Protein AF-A0AAD4EG73-F1 (afdb_monomer_lite)

Sequence (246 aa):
MALYWTIVNNRREALWEFTKFISKFSPACSSDLRLACMIVNDHDLFMQLKLGDNVDPEGGSLRHMLSCPRDEINVSRHGSSEVNCPSDDLQVHEGHGMGENYFFARFVFRMFQKCLRIRQKLAVEFVAQGHIWVLCFCMGSKGSWCVQYGLSEPSLPVYPNTKLAIQAHSKPPCSSCATQRPLLLDLTYLGEPMVPEGLLHHYKGIEPKKSLIAVEQQLDDWLMNDDPPYVDCDGTLIAGLTVTMK

Structure (mmCIF, N/CA/C/O backbone):
data_AF-A0AAD4EG73-F1
#
_entry.id   AF-A0AAD4EG73-F1
#
loop_
_atom_site.group_PDB
_atom_site.id
_atom_site.type_symbol
_atom_site.label_atom_id
_atom_site.label_alt_id
_atom_site.label_comp_id
_atom_site.label_asym_id
_atom_site.label_entity_id
_atom_site.label_seq_id
_atom_site.pdbx_PDB_ins_code
_atom_site.Cartn_x
_atom_site.Cartn_y
_atom_site.Cartn_z
_atom_site.occupancy
_atom_site.B_iso_or_equiv
_atom_site.auth_seq_id
_atom_site.auth_comp_id
_atom_site.auth_asym_id
_atom_site.auth_atom_id
_atom_site.pdbx_PDB_model_num
ATOM 1 N N . MET A 1 1 ? -16.931 5.934 17.289 1.00 76.94 1 MET A N 1
ATOM 2 C CA . MET A 1 1 ? -17.658 4.895 18.076 1.00 76.94 1 MET A CA 1
ATOM 3 C C . MET A 1 1 ? -18.770 4.140 17.336 1.00 76.94 1 MET A C 1
ATOM 5 O O . MET A 1 1 ? -18.595 2.943 17.162 1.00 76.94 1 MET A O 1
ATOM 9 N N . ALA A 1 2 ? -19.888 4.743 16.895 1.00 89.50 2 ALA A N 1
ATOM 10 C CA . ALA A 1 2 ? -20.980 3.967 16.264 1.00 89.50 2 ALA A CA 1
ATOM 11 C C . ALA A 1 2 ? -20.541 3.228 14.980 1.00 89.50 2 ALA A C 1
ATOM 13 O O . ALA A 1 2 ? -20.780 2.032 14.846 1.00 89.50 2 ALA A O 1
ATOM 14 N N . LEU A 1 3 ? -19.814 3.911 14.088 1.00 90.06 3 LEU A N 1
ATOM 15 C CA . LEU A 1 3 ? -19.279 3.310 12.860 1.00 90.06 3 LEU A CA 1
ATOM 16 C C . LEU A 1 3 ? -18.255 2.198 13.138 1.00 90.06 3 LEU A C 1
ATOM 18 O O . LEU A 1 3 ? -18.353 1.112 12.575 1.00 90.06 3 LEU A O 1
ATOM 22 N N . TYR A 1 4 ? -17.317 2.442 14.057 1.00 91.81 4 TYR A N 1
ATOM 23 C CA . TYR A 1 4 ? -16.365 1.427 14.521 1.00 91.81 4 TYR A CA 1
ATOM 24 C C . TYR A 1 4 ? -17.096 0.153 14.964 1.00 91.81 4 TYR A C 1
ATOM 26 O O . TYR A 1 4 ? -16.804 -0.942 14.487 1.00 91.81 4 TYR A O 1
ATOM 34 N N . TRP A 1 5 ? -18.112 0.307 15.821 1.00 94.19 5 TRP A N 1
ATOM 35 C CA . TRP A 1 5 ? -18.911 -0.813 16.304 1.00 94.19 5 TRP A CA 1
ATOM 36 C C . TRP A 1 5 ? -19.610 -1.547 15.155 1.00 94.19 5 TRP A C 1
ATOM 38 O O . TRP A 1 5 ? -19.615 -2.777 15.151 1.00 94.19 5 TRP A O 1
ATOM 48 N N . THR A 1 6 ? -20.145 -0.832 14.156 1.00 94.31 6 THR A N 1
ATOM 49 C CA . THR A 1 6 ? -20.771 -1.490 12.999 1.00 94.31 6 THR A CA 1
ATOM 50 C C . THR A 1 6 ? -19.794 -2.338 12.195 1.00 94.31 6 THR A C 1
ATOM 52 O O . THR A 1 6 ? -20.175 -3.423 11.770 1.00 94.31 6 THR A O 1
ATOM 55 N N . ILE A 1 7 ? -18.544 -1.902 12.031 1.00 92.81 7 ILE A N 1
ATOM 56 C CA . ILE A 1 7 ? -17.523 -2.671 11.307 1.00 92.81 7 ILE A CA 1
ATOM 57 C C . ILE A 1 7 ? -17.150 -3.925 12.097 1.00 92.81 7 ILE A C 1
ATOM 59 O O . ILE A 1 7 ? -17.284 -5.035 11.589 1.00 92.81 7 ILE A O 1
ATOM 63 N N . VAL A 1 8 ? -16.776 -3.762 13.369 1.00 93.62 8 VAL A N 1
ATOM 64 C CA . VAL A 1 8 ? -16.324 -4.872 14.227 1.00 93.62 8 VAL A CA 1
ATOM 65 C C . VAL A 1 8 ? -17.414 -5.929 14.443 1.00 93.62 8 VAL A C 1
ATOM 67 O O . VAL A 1 8 ? -17.112 -7.109 14.578 1.00 93.62 8 VAL A O 1
ATOM 70 N N . ASN A 1 9 ? -18.690 -5.533 14.427 1.00 94.25 9 ASN A N 1
ATOM 71 C CA . ASN A 1 9 ? -19.825 -6.454 14.560 1.00 94.25 9 ASN A CA 1
ATOM 72 C C . ASN A 1 9 ? -20.421 -6.885 13.206 1.00 94.25 9 ASN A C 1
ATOM 74 O O . ASN A 1 9 ? -21.541 -7.397 13.173 1.00 94.25 9 ASN A O 1
ATOM 78 N N . ASN A 1 10 ? -19.712 -6.645 12.096 1.00 93.44 10 ASN A N 1
ATOM 79 C CA . ASN A 1 10 ? -20.123 -6.991 10.733 1.00 93.44 10 ASN A CA 1
ATOM 80 C C . ASN A 1 10 ? -21.555 -6.528 10.368 1.00 93.44 10 ASN A C 1
ATOM 82 O O . ASN A 1 10 ? -22.329 -7.227 9.716 1.00 93.44 10 ASN A O 1
ATOM 86 N N . ARG A 1 11 ? -21.941 -5.326 10.808 1.00 95.06 11 ARG A N 1
ATOM 87 C CA . ARG A 1 11 ? -23.231 -4.680 10.517 1.00 95.06 11 ARG A CA 1
ATOM 88 C C . ARG A 1 11 ? -23.119 -3.773 9.287 1.00 95.06 11 ARG A C 1
ATOM 90 O O . ARG A 1 11 ? -23.346 -2.566 9.380 1.00 95.06 11 ARG A O 1
ATOM 97 N N . ARG A 1 12 ? -22.761 -4.351 8.132 1.00 91.06 12 ARG A N 1
ATOM 98 C CA . ARG A 1 12 ? -22.505 -3.603 6.879 1.00 91.06 12 ARG A CA 1
ATOM 99 C C . ARG A 1 12 ? -23.698 -2.758 6.413 1.00 91.06 12 ARG A C 1
ATOM 101 O O . ARG A 1 12 ? -23.504 -1.654 5.924 1.00 91.06 12 ARG A O 1
ATOM 108 N N . GLU A 1 13 ? -24.923 -3.232 6.615 1.00 91.25 13 GLU A N 1
ATOM 109 C CA . GLU A 1 13 ? -26.149 -2.495 6.264 1.00 91.25 13 GLU A CA 1
ATOM 110 C C . GLU A 1 13 ? -26.238 -1.163 7.022 1.00 91.25 13 GLU A C 1
ATOM 112 O O . GLU A 1 13 ? -26.398 -0.104 6.419 1.00 91.25 13 GLU A O 1
ATOM 117 N N . ALA A 1 14 ? -26.052 -1.206 8.345 1.00 90.19 14 ALA A N 1
ATOM 118 C CA . ALA A 1 14 ? -26.060 -0.015 9.188 1.00 90.19 14 ALA A CA 1
ATOM 119 C C . ALA A 1 14 ? -24.902 0.931 8.842 1.00 90.19 14 ALA A C 1
ATOM 121 O O . ALA A 1 14 ? -25.094 2.145 8.800 1.00 90.19 14 ALA A O 1
ATOM 122 N N . LEU A 1 15 ? -23.717 0.380 8.553 1.00 91.31 15 LEU A N 1
ATOM 123 C CA . LEU A 1 15 ? -22.569 1.161 8.098 1.00 91.31 15 LEU A CA 1
ATOM 124 C C . LEU A 1 15 ? -22.908 1.954 6.830 1.00 91.31 15 LEU A C 1
ATOM 126 O O . LEU A 1 15 ? -22.659 3.159 6.785 1.00 91.31 15 LEU A O 1
ATOM 130 N N . TRP A 1 16 ? -23.526 1.313 5.834 1.00 89.06 16 TRP A N 1
ATOM 131 C CA . TRP A 1 16 ? -23.901 1.997 4.601 1.00 89.06 16 TRP A CA 1
ATOM 132 C C . TRP A 1 16 ? -24.952 3.071 4.817 1.00 89.06 16 TRP A C 1
ATOM 134 O O . TRP A 1 16 ? -24.792 4.168 4.281 1.00 89.06 16 TRP A O 1
ATOM 144 N N . GLU A 1 17 ? -25.957 2.829 5.657 1.00 91.25 17 GLU A N 1
ATOM 145 C CA . GLU A 1 17 ? -26.899 3.887 6.022 1.00 91.25 17 GLU A CA 1
ATOM 146 C C . GLU A 1 17 ? -26.190 5.078 6.671 1.00 91.25 17 GLU A C 1
ATOM 148 O O . GLU A 1 17 ? -26.418 6.211 6.256 1.00 91.25 17 GLU A O 1
ATOM 153 N N . PHE A 1 18 ? -25.256 4.857 7.602 1.00 86.25 18 PHE A N 1
ATOM 154 C CA . PHE A 1 18 ? -24.506 5.962 8.201 1.00 86.25 18 PHE A CA 1
ATOM 155 C C . PHE A 1 18 ? -23.650 6.723 7.184 1.00 86.25 18 PHE A C 1
ATOM 157 O O . PHE A 1 18 ? -23.608 7.952 7.227 1.00 86.25 18 PHE A O 1
ATOM 164 N N . THR A 1 19 ? -22.999 6.028 6.247 1.00 86.19 19 THR A N 1
ATOM 165 C CA . THR A 1 19 ? -22.143 6.681 5.240 1.00 86.19 19 THR A CA 1
ATOM 166 C C . THR A 1 19 ? -22.923 7.600 4.302 1.00 86.19 19 THR A C 1
ATOM 168 O O . THR A 1 19 ? -22.380 8.611 3.870 1.00 86.19 19 THR A O 1
ATOM 171 N N . LYS A 1 20 ? -24.215 7.335 4.051 1.00 86.38 20 LYS A N 1
ATOM 172 C CA . LYS A 1 20 ? -25.071 8.226 3.245 1.00 86.38 20 LYS A CA 1
ATOM 173 C C . LYS A 1 20 ? -25.240 9.610 3.873 1.00 86.38 20 LYS A C 1
ATOM 175 O O . LYS A 1 20 ? -25.441 10.583 3.152 1.00 86.38 20 LYS A O 1
ATOM 180 N N . PHE A 1 21 ? -25.158 9.706 5.200 1.00 85.69 21 PHE A N 1
ATOM 181 C CA . PHE A 1 21 ? -25.300 10.967 5.933 1.00 85.69 21 PHE A CA 1
ATOM 182 C C . PHE A 1 21 ? -23.964 11.678 6.181 1.00 85.69 21 PHE A C 1
ATOM 184 O O . PHE A 1 21 ? -23.957 12.809 6.665 1.00 85.69 21 PHE A O 1
ATOM 191 N N . ILE A 1 22 ? -22.832 11.042 5.861 1.00 83.12 22 ILE A N 1
ATOM 192 C CA . ILE A 1 22 ? -21.496 11.577 6.128 1.00 83.12 22 ILE A CA 1
ATOM 193 C C . ILE A 1 22 ? -20.838 11.944 4.803 1.00 83.12 22 ILE A C 1
ATOM 195 O O . ILE A 1 22 ? -20.336 11.094 4.077 1.00 83.12 22 ILE A O 1
ATOM 199 N N . SER A 1 23 ? -20.804 13.241 4.502 1.00 77.12 23 SER A N 1
ATOM 200 C CA . SER A 1 23 ? -20.143 13.750 3.297 1.00 77.12 23 SER A CA 1
ATOM 201 C C . SER A 1 23 ? -18.614 13.682 3.381 1.00 77.12 23 SER A C 1
ATOM 203 O O . SER A 1 23 ? -17.949 13.515 2.360 1.00 77.12 23 SER A O 1
ATOM 205 N N . LYS A 1 24 ? -18.047 13.808 4.589 1.00 82.81 24 LYS A N 1
ATOM 206 C CA . LYS A 1 24 ? -16.608 13.710 4.856 1.00 82.81 24 LYS A CA 1
ATOM 207 C C . LYS A 1 24 ? -16.365 13.221 6.282 1.00 82.81 24 LYS A C 1
ATOM 209 O O . LYS A 1 24 ? -16.925 13.770 7.230 1.00 82.81 24 LYS A O 1
ATOM 214 N N . PHE A 1 25 ? -15.505 12.220 6.443 1.00 84.19 25 PHE A N 1
ATOM 215 C CA . PHE A 1 25 ? -15.056 11.793 7.765 1.00 84.19 25 PHE A CA 1
ATOM 216 C C . PHE A 1 25 ? -14.108 12.834 8.371 1.00 84.19 25 PHE A C 1
ATOM 218 O O . PHE A 1 25 ? -13.244 13.385 7.687 1.00 84.19 25 PHE A O 1
ATOM 225 N N . SER A 1 26 ? -14.262 13.110 9.667 1.00 88.50 26 SER A N 1
ATOM 226 C CA . SER A 1 26 ? -13.238 13.844 10.413 1.00 88.50 26 SER A CA 1
ATOM 227 C C . SER A 1 26 ? -11.965 12.992 10.526 1.00 88.50 26 SER A C 1
ATOM 229 O O . SER A 1 26 ? -12.070 11.766 10.492 1.00 88.50 26 SER A O 1
ATOM 231 N N . PRO A 1 27 ? -10.774 13.585 10.728 1.00 86.06 27 PRO A N 1
ATOM 232 C CA . PRO A 1 27 ? -9.535 12.816 10.880 1.00 86.06 27 PRO A CA 1
ATOM 233 C C . PRO A 1 27 ? -9.608 11.751 11.986 1.00 86.06 27 PRO A C 1
ATOM 235 O O . PRO A 1 27 ? -9.197 10.613 11.781 1.00 86.06 27 PRO A O 1
ATOM 238 N N . ALA A 1 28 ? -10.218 12.087 13.129 1.00 88.44 28 ALA A N 1
ATOM 239 C CA . ALA A 1 28 ? -10.437 11.141 14.223 1.00 88.44 28 ALA A CA 1
ATOM 240 C C . ALA A 1 28 ? -11.372 9.987 13.817 1.00 88.44 28 ALA A C 1
ATOM 242 O O . ALA A 1 28 ? -11.092 8.831 14.113 1.00 88.44 28 ALA A O 1
ATOM 243 N N . CYS A 1 29 ? -12.454 10.285 13.089 1.00 90.00 29 CYS A N 1
ATOM 244 C CA . CYS A 1 29 ? -13.363 9.260 12.578 1.00 90.00 29 CYS A CA 1
ATOM 245 C C . CYS A 1 29 ? -12.672 8.357 11.546 1.00 90.00 29 CYS A C 1
ATOM 247 O O . CYS A 1 29 ? -12.817 7.141 11.608 1.00 90.00 29 CYS A O 1
ATOM 249 N N . SER A 1 30 ? -11.876 8.928 10.636 1.00 90.19 30 SER A N 1
ATOM 250 C CA . SER A 1 30 ? -11.065 8.157 9.691 1.00 90.19 30 SER A CA 1
ATOM 251 C C . SER A 1 30 ? -10.103 7.225 10.424 1.00 90.19 30 SER A C 1
ATOM 253 O O . SER A 1 30 ? -10.023 6.057 10.068 1.00 90.19 30 SER A O 1
ATOM 255 N N . SER A 1 31 ? -9.426 7.701 11.472 1.00 89.75 31 SER A N 1
ATOM 256 C CA . SER A 1 31 ? -8.537 6.870 12.294 1.00 89.75 31 SER A CA 1
ATOM 257 C C . SER A 1 31 ? -9.283 5.708 12.971 1.00 89.75 31 SER A C 1
ATOM 259 O O . SER A 1 31 ? -8.866 4.558 12.838 1.00 89.75 31 SER A O 1
ATOM 261 N N . ASP A 1 32 ? -10.452 5.964 13.577 1.00 92.06 32 ASP A N 1
ATOM 262 C CA . ASP A 1 32 ? -11.324 4.918 14.143 1.00 92.06 32 ASP A CA 1
ATOM 263 C C . ASP A 1 32 ? -11.727 3.871 13.087 1.00 92.06 32 ASP A C 1
ATOM 265 O O . ASP A 1 32 ? -11.725 2.669 13.349 1.00 92.06 32 ASP A O 1
ATOM 269 N N . LEU A 1 33 ? -12.104 4.313 11.885 1.00 93.19 33 LEU A N 1
ATOM 270 C CA . LEU A 1 33 ? -12.518 3.427 10.795 1.00 93.19 33 LEU A CA 1
ATOM 271 C C . LEU A 1 33 ? -11.350 2.586 10.269 1.00 93.19 33 LEU A C 1
ATOM 273 O O . LEU A 1 33 ? -11.528 1.397 10.002 1.00 93.19 33 LEU A O 1
ATOM 277 N N . ARG A 1 34 ? -10.160 3.187 10.150 1.00 94.44 34 ARG A N 1
ATOM 278 C CA . ARG A 1 34 ? -8.917 2.495 9.780 1.00 94.44 34 ARG A CA 1
ATOM 279 C C . ARG A 1 34 ? -8.594 1.410 10.798 1.00 94.44 34 ARG A C 1
ATOM 281 O O . ARG A 1 34 ? -8.389 0.265 10.404 1.00 94.44 34 ARG A O 1
ATOM 288 N N . LEU A 1 35 ? -8.641 1.750 12.089 1.00 94.19 35 LEU A N 1
ATOM 289 C CA . LEU A 1 35 ? -8.468 0.799 13.187 1.00 94.19 35 LEU A CA 1
ATOM 290 C C . LEU A 1 35 ? -9.471 -0.353 13.084 1.00 94.19 35 LEU A C 1
ATOM 292 O O . LEU A 1 35 ? -9.084 -1.512 13.192 1.00 94.19 35 LEU A O 1
ATOM 296 N N . ALA A 1 36 ? -10.748 -0.048 12.845 1.00 95.12 36 ALA A N 1
ATOM 297 C CA . ALA A 1 36 ? -11.782 -1.068 12.727 1.00 95.12 36 ALA A CA 1
ATOM 298 C C . ALA A 1 36 ? -11.511 -2.027 11.559 1.00 95.12 36 ALA A C 1
ATOM 300 O O . ALA A 1 36 ? -11.528 -3.236 11.769 1.00 95.12 36 ALA A O 1
ATOM 301 N N . CYS A 1 37 ? -11.226 -1.499 10.359 1.00 95.00 37 CYS A N 1
ATOM 302 C CA . CYS A 1 37 ? -10.928 -2.305 9.166 1.00 95.00 37 CYS A CA 1
ATOM 303 C C . CYS A 1 37 ? -9.682 -3.170 9.364 1.00 95.00 37 CYS A C 1
ATOM 305 O O . CYS A 1 37 ? -9.669 -4.326 8.956 1.00 95.00 37 CYS A O 1
ATOM 307 N N . MET A 1 38 ? -8.659 -2.619 10.021 1.00 95.50 38 MET A N 1
ATOM 308 C CA . MET A 1 38 ? -7.446 -3.338 10.388 1.00 95.50 38 MET A CA 1
ATOM 309 C C . MET A 1 38 ? -7.751 -4.493 11.351 1.00 95.50 38 MET A C 1
ATOM 311 O O . MET A 1 38 ? -7.330 -5.615 11.095 1.00 95.50 38 MET A O 1
ATOM 315 N N . ILE A 1 39 ? -8.535 -4.256 12.410 1.00 95.12 39 ILE A N 1
ATOM 316 C CA . ILE A 1 39 ? -8.915 -5.286 13.394 1.00 95.12 39 ILE A CA 1
ATOM 317 C C . ILE A 1 39 ? -9.708 -6.427 12.749 1.00 95.12 39 ILE A C 1
ATOM 319 O O . ILE A 1 39 ? -9.470 -7.588 13.073 1.00 95.12 39 ILE A O 1
ATOM 323 N N . VAL A 1 40 ? -10.646 -6.117 11.847 1.00 95.94 40 VAL A N 1
ATOM 324 C CA . VAL A 1 40 ? -11.415 -7.149 11.126 1.00 95.94 40 VAL A CA 1
ATOM 325 C C . VAL A 1 40 ? -10.680 -7.709 9.904 1.00 95.94 40 VAL A C 1
ATOM 327 O O . VAL A 1 40 ? -11.200 -8.613 9.256 1.00 95.94 40 VAL A O 1
ATOM 330 N N . ASN A 1 41 ? -9.490 -7.182 9.597 1.00 94.69 41 ASN A N 1
ATOM 331 C CA . ASN A 1 41 ? -8.670 -7.534 8.443 1.00 94.69 41 ASN A CA 1
ATOM 332 C C . ASN A 1 41 ? -9.426 -7.461 7.093 1.00 94.69 41 ASN A C 1
ATOM 334 O O . ASN A 1 41 ? -9.302 -8.339 6.244 1.00 94.69 41 ASN A O 1
ATOM 338 N N . ASP A 1 42 ? -10.245 -6.420 6.902 1.00 93.94 42 ASP A N 1
ATOM 339 C CA . ASP A 1 42 ? -11.163 -6.280 5.759 1.00 93.94 42 ASP A CA 1
ATOM 340 C C . ASP A 1 42 ? -10.657 -5.222 4.765 1.00 93.94 42 ASP A C 1
ATOM 342 O O . ASP A 1 42 ? -10.957 -4.025 4.867 1.00 93.94 42 ASP A O 1
ATOM 346 N N . HIS A 1 43 ? -9.850 -5.675 3.801 1.00 93.19 43 HIS A N 1
ATOM 347 C CA . HIS A 1 43 ? -9.285 -4.821 2.756 1.00 93.19 43 HIS A CA 1
ATOM 348 C C . HIS A 1 43 ? -10.354 -4.195 1.854 1.00 93.19 43 HIS A C 1
ATOM 350 O O . HIS A 1 43 ? -10.287 -2.999 1.561 1.00 93.19 43 HIS A O 1
ATOM 356 N N . ASP A 1 44 ? -11.356 -4.971 1.441 1.00 91.25 44 ASP A N 1
ATOM 357 C CA . ASP A 1 44 ? -12.400 -4.488 0.538 1.00 91.25 44 ASP A CA 1
ATOM 358 C C . ASP A 1 44 ? -13.173 -3.339 1.177 1.00 91.25 44 ASP A C 1
ATOM 360 O O . ASP A 1 44 ? -13.433 -2.318 0.537 1.00 91.25 44 ASP A O 1
ATOM 364 N N . LEU A 1 45 ? -13.501 -3.474 2.464 1.00 91.44 45 LEU A N 1
ATOM 365 C CA . LEU A 1 45 ? -14.168 -2.419 3.206 1.00 91.44 45 LEU A CA 1
ATOM 366 C C . LEU A 1 45 ? -13.284 -1.177 3.360 1.00 91.44 45 LEU A C 1
ATOM 368 O O . LEU A 1 45 ? -13.768 -0.058 3.171 1.00 91.44 45 LEU A O 1
ATOM 372 N N . PHE A 1 46 ? -11.991 -1.362 3.644 1.00 91.94 46 PHE A N 1
ATOM 373 C CA . PHE A 1 46 ? -11.019 -0.270 3.722 1.00 91.94 46 PHE A CA 1
ATOM 374 C C . PHE A 1 46 ? -10.965 0.545 2.417 1.00 91.94 46 PHE A C 1
ATOM 376 O O . PHE A 1 46 ? -11.004 1.781 2.451 1.00 91.94 46 PHE A O 1
ATOM 383 N N . MET A 1 47 ? -10.955 -0.139 1.267 1.00 90.12 47 MET A N 1
ATOM 384 C CA . MET A 1 47 ? -10.963 0.490 -0.059 1.00 90.12 47 MET A CA 1
ATOM 385 C C . MET A 1 47 ? -12.306 1.152 -0.387 1.00 90.12 47 MET A C 1
ATOM 387 O O . MET A 1 47 ? -12.335 2.260 -0.928 1.00 90.12 47 MET A O 1
ATOM 391 N N . GLN A 1 48 ? -13.430 0.522 -0.032 1.00 88.56 48 GLN A N 1
ATOM 392 C CA . GLN A 1 48 ? -14.772 1.075 -0.260 1.00 88.56 48 GLN A CA 1
ATOM 393 C C . GLN A 1 48 ? -15.014 2.359 0.540 1.00 88.56 48 GLN A C 1
ATOM 395 O O . GLN A 1 48 ? -15.585 3.316 0.011 1.00 88.56 48 GLN A O 1
ATOM 400 N N . LEU A 1 49 ? -14.535 2.405 1.785 1.00 85.38 49 LEU A N 1
ATOM 401 C CA . LEU A 1 49 ? -14.596 3.592 2.639 1.00 85.38 49 LEU A CA 1
ATOM 402 C C . LEU A 1 49 ? -13.576 4.674 2.244 1.00 85.38 49 LEU A C 1
ATOM 404 O O . LEU A 1 49 ? -13.627 5.772 2.800 1.00 85.38 49 LEU A O 1
ATOM 408 N N . LYS A 1 50 ? -12.682 4.393 1.280 1.00 82.12 50 LYS A N 1
ATOM 409 C CA . LYS A 1 50 ? -11.622 5.299 0.798 1.00 82.12 50 LYS A CA 1
ATOM 410 C C . LYS A 1 50 ? -10.739 5.826 1.930 1.00 82.12 50 LYS A C 1
ATOM 412 O O . LYS A 1 50 ? -10.367 6.997 1.967 1.00 82.12 50 LYS A O 1
ATOM 417 N N . LEU A 1 51 ? -10.430 4.966 2.897 1.00 71.88 51 LEU A N 1
ATOM 418 C CA . LEU A 1 51 ? -9.698 5.377 4.098 1.00 71.88 51 LEU A CA 1
ATOM 419 C C . LEU A 1 51 ? -8.208 5.616 3.842 1.00 71.88 51 LEU A C 1
ATOM 421 O O . LEU A 1 51 ? -7.568 6.287 4.657 1.00 71.88 51 LEU A O 1
ATOM 425 N N . GLY A 1 52 ? -7.686 5.103 2.723 1.00 57.47 52 GLY A N 1
ATOM 426 C CA . GLY A 1 52 ? -6.320 5.336 2.254 1.00 57.47 52 GLY A CA 1
ATOM 427 C C . GLY A 1 52 ? -6.059 6.764 1.766 1.00 57.47 52 GLY A C 1
ATOM 428 O O . GLY A 1 52 ? -4.916 7.194 1.705 1.00 57.47 52 GLY A O 1
ATOM 429 N N . ASP A 1 53 ? -7.108 7.544 1.491 1.00 60.41 53 ASP A N 1
ATOM 430 C CA . ASP A 1 53 ? -7.036 8.879 0.880 1.00 60.41 53 ASP A CA 1
ATOM 431 C C . ASP A 1 53 ? -6.439 9.987 1.774 1.00 60.41 53 ASP A C 1
ATOM 433 O O . ASP A 1 53 ? -6.444 11.150 1.377 1.00 60.41 53 ASP A O 1
ATOM 437 N N . ASN A 1 54 ? -5.925 9.659 2.964 1.00 51.72 54 ASN A N 1
ATOM 438 C CA . ASN A 1 54 ? -5.426 10.629 3.949 1.00 51.72 54 ASN A CA 1
ATOM 439 C C . ASN A 1 54 ? -3.894 10.811 3.949 1.00 51.72 54 ASN A C 1
ATOM 441 O O . ASN A 1 54 ? -3.380 11.530 4.801 1.00 51.72 54 ASN A O 1
ATOM 445 N N . VAL A 1 55 ? -3.156 10.177 3.029 1.00 51.62 55 VAL A N 1
ATOM 446 C CA . VAL A 1 55 ? -1.672 10.179 3.010 1.00 51.62 55 VAL A CA 1
ATOM 447 C C . VAL A 1 55 ? -1.065 11.534 2.591 1.00 51.62 55 VAL A C 1
ATOM 449 O O . VAL A 1 55 ? 0.155 11.705 2.624 1.00 51.62 55 VAL A O 1
ATOM 452 N N . ASP A 1 56 ? -1.888 12.528 2.246 1.00 48.66 56 ASP A N 1
ATOM 453 C CA . ASP A 1 56 ? -1.424 13.887 1.968 1.00 48.66 56 ASP A CA 1
ATOM 454 C C . ASP A 1 56 ? -2.330 14.954 2.620 1.00 48.66 56 ASP A C 1
ATOM 456 O O . ASP A 1 56 ? -3.455 15.177 2.158 1.00 48.66 56 ASP A O 1
ATOM 460 N N . PRO A 1 57 ? -1.879 15.621 3.701 1.00 45.81 57 PRO A N 1
ATOM 461 C CA . PRO A 1 57 ? -2.619 16.720 4.315 1.00 45.81 57 PRO A CA 1
ATOM 462 C C . PRO A 1 57 ? -2.666 17.985 3.437 1.00 45.81 57 PRO A C 1
ATOM 464 O O . PRO A 1 57 ? -3.519 18.837 3.691 1.00 45.81 57 PRO A O 1
ATOM 467 N N . GLU A 1 58 ? -1.818 18.107 2.405 1.00 50.25 58 GLU A N 1
ATOM 468 C CA . GLU A 1 58 ? -1.758 19.283 1.522 1.00 50.25 58 GLU A CA 1
ATOM 469 C C . GLU A 1 58 ? -2.393 19.071 0.131 1.00 50.25 58 GLU A C 1
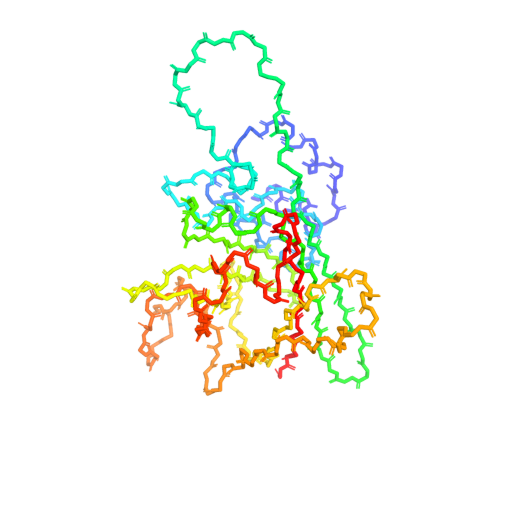ATOM 471 O O . GLU A 1 58 ? -2.620 20.053 -0.577 1.00 50.25 58 GLU A O 1
ATOM 476 N N . GLY A 1 59 ? -2.763 17.843 -0.273 1.00 41.12 59 GLY A N 1
ATOM 477 C CA . GLY A 1 59 ? -3.018 17.573 -1.698 1.00 41.12 59 GLY A CA 1
ATOM 478 C C . GLY A 1 59 ? -3.950 16.419 -2.086 1.00 41.12 59 GLY A C 1
ATOM 479 O O . GLY A 1 59 ? -3.547 15.554 -2.852 1.00 41.12 59 GLY A O 1
ATOM 480 N N . GLY A 1 60 ? -5.232 16.474 -1.702 1.00 39.25 60 GLY A N 1
ATOM 481 C CA . GLY A 1 60 ? -6.336 15.803 -2.421 1.00 39.25 60 GLY A CA 1
ATOM 482 C C . GLY A 1 60 ? -6.478 14.275 -2.257 1.00 39.25 60 GLY A C 1
ATOM 483 O O . GLY A 1 60 ? -5.514 13.528 -2.237 1.00 39.25 60 GLY A O 1
ATOM 484 N N . SER A 1 61 ? -7.733 13.811 -2.180 1.00 41.84 61 SER A N 1
ATOM 485 C CA . SER A 1 61 ? -8.143 12.395 -2.025 1.00 41.84 61 SER A CA 1
ATOM 486 C C . SER A 1 61 ? -7.462 11.455 -3.026 1.00 41.84 61 SER A C 1
ATOM 488 O O . SER A 1 61 ? -7.296 11.852 -4.165 1.00 41.84 61 SER A O 1
ATOM 490 N N . LEU A 1 62 ? -7.168 10.194 -2.685 1.00 41.66 62 LEU A N 1
ATOM 491 C CA . LEU A 1 62 ? -6.542 9.201 -3.579 1.00 41.66 62 LEU A CA 1
ATOM 492 C C . LEU A 1 62 ? -7.346 8.914 -4.863 1.00 41.66 62 LEU A C 1
ATOM 494 O O . LEU A 1 62 ? -6.758 8.673 -5.912 1.00 41.66 62 LEU A O 1
ATOM 498 N N . ARG A 1 63 ? -8.680 9.075 -4.869 1.00 40.88 63 ARG A N 1
ATOM 499 C CA . ARG A 1 63 ? -9.446 9.124 -6.139 1.00 40.88 63 ARG A CA 1
ATOM 500 C C . ARG A 1 63 ? -9.230 10.411 -6.929 1.00 40.88 63 ARG A C 1
ATOM 502 O O . ARG A 1 63 ? -9.222 10.371 -8.155 1.00 40.88 63 ARG A O 1
ATOM 509 N N . HIS A 1 64 ? -9.010 11.530 -6.251 1.00 42.09 64 HIS A N 1
ATOM 510 C CA . HIS A 1 64 ? -8.447 12.747 -6.842 1.00 42.09 64 HIS A CA 1
ATOM 511 C C . HIS A 1 64 ? -6.929 12.613 -7.116 1.00 42.09 64 HIS A C 1
ATOM 513 O O . HIS A 1 64 ? -6.367 13.463 -7.811 1.00 42.09 64 HIS A O 1
ATOM 519 N N . MET A 1 65 ? -6.268 11.558 -6.599 1.00 41.84 65 MET A N 1
ATOM 520 C CA . MET A 1 65 ? -4.862 11.237 -6.840 1.00 41.84 65 MET A CA 1
ATOM 521 C C . MET A 1 65 ? -4.636 10.319 -8.047 1.00 41.84 65 MET A C 1
ATOM 523 O O . MET A 1 65 ? -3.622 10.410 -8.727 1.00 41.84 65 MET A O 1
ATOM 527 N N . LEU A 1 66 ? -5.604 9.470 -8.361 1.00 42.59 66 LEU A N 1
ATOM 528 C CA . LEU A 1 66 ? -5.575 8.606 -9.543 1.00 42.59 66 LEU A CA 1
ATOM 529 C C . LEU A 1 66 ? -6.365 9.198 -10.714 1.00 42.59 66 LEU A C 1
ATOM 531 O O . LEU A 1 66 ? -6.121 8.868 -11.870 1.00 42.59 66 LEU A O 1
ATOM 535 N N . SER A 1 67 ? -7.247 10.162 -10.439 1.00 38.12 67 SER A N 1
ATOM 536 C CA . SER A 1 67 ? -7.658 11.134 -11.450 1.00 38.12 67 SER A CA 1
ATOM 537 C C . SER A 1 67 ? -6.464 12.051 -11.705 1.00 38.12 67 SER A C 1
ATOM 539 O O . SER A 1 67 ? -5.955 12.679 -10.774 1.00 38.12 67 SER A O 1
ATOM 541 N N . CYS A 1 68 ? -5.962 12.116 -12.939 1.00 37.66 68 CYS A N 1
ATOM 542 C CA . CYS A 1 68 ? -4.996 13.151 -13.315 1.00 37.66 68 CYS A CA 1
ATOM 543 C C . CYS A 1 68 ? -5.520 14.514 -12.825 1.00 37.66 68 CYS A C 1
ATOM 545 O O . CYS A 1 68 ? -6.724 14.760 -12.965 1.00 37.66 68 CYS A O 1
ATOM 547 N N . PRO A 1 69 ? -4.677 15.398 -12.255 1.00 40.34 69 PRO A N 1
ATOM 548 C CA . PRO A 1 69 ? -5.109 16.765 -12.041 1.00 40.34 69 PRO A CA 1
ATOM 549 C C . PRO A 1 69 ? -5.615 17.288 -13.378 1.00 40.34 69 PRO A C 1
ATOM 551 O O . PRO A 1 69 ? -5.016 17.056 -14.431 1.00 40.34 69 PRO A O 1
ATOM 554 N N . ARG A 1 70 ? -6.792 17.906 -13.321 1.00 40.88 70 ARG A N 1
ATOM 555 C CA . ARG A 1 70 ? -7.357 18.648 -14.431 1.00 40.88 70 ARG A CA 1
ATOM 556 C C . ARG A 1 70 ? -6.262 19.620 -14.851 1.00 40.88 70 ARG A C 1
ATOM 558 O O . ARG A 1 70 ? -5.897 20.485 -14.059 1.00 40.88 70 ARG A O 1
ATOM 565 N N . ASP A 1 71 ? -5.714 19.451 -16.048 1.00 38.06 71 ASP A N 1
ATOM 566 C CA . ASP A 1 71 ? -4.989 20.535 -16.686 1.00 38.06 71 ASP A CA 1
ATOM 567 C C . ASP A 1 71 ? -6.021 21.657 -16.839 1.00 38.06 71 ASP A C 1
ATOM 569 O O . ASP A 1 71 ? -6.759 21.718 -17.821 1.00 38.06 71 ASP A O 1
ATOM 573 N N . GLU A 1 72 ? -6.129 22.541 -15.846 1.00 39.59 72 GLU A N 1
ATOM 574 C CA . GLU A 1 72 ? -6.738 23.858 -16.003 1.00 39.59 72 GLU A CA 1
ATOM 575 C C . GLU A 1 72 ? -5.793 24.722 -16.847 1.00 39.59 72 GLU A C 1
ATOM 577 O O . GLU A 1 72 ? -5.423 25.841 -16.505 1.00 39.59 72 GLU A O 1
ATOM 582 N N . ILE A 1 73 ? -5.408 24.210 -18.015 1.00 39.34 73 ILE A N 1
ATOM 583 C CA . ILE A 1 73 ? -5.159 25.079 -19.143 1.00 39.34 73 ILE A CA 1
ATOM 584 C C . ILE A 1 73 ? -6.555 25.575 -19.500 1.00 39.34 73 ILE A C 1
ATOM 586 O O . ILE A 1 73 ? -7.374 24.833 -20.041 1.00 39.34 73 ILE A O 1
ATOM 590 N N . ASN A 1 74 ? -6.840 26.821 -19.130 1.00 34.16 74 ASN A N 1
ATOM 591 C CA . ASN A 1 74 ? -7.998 27.584 -19.577 1.00 34.16 74 ASN A CA 1
ATOM 592 C C . ASN A 1 74 ? -7.992 27.693 -21.114 1.00 34.16 74 ASN A C 1
ATOM 594 O O . ASN A 1 74 ? -7.717 28.747 -21.677 1.00 34.16 74 ASN A O 1
ATOM 598 N N . VAL A 1 75 ? -8.292 26.602 -21.815 1.00 37.25 75 VAL A N 1
ATOM 599 C CA . VAL A 1 75 ? -8.797 26.637 -23.179 1.00 37.25 75 VAL A CA 1
ATOM 600 C C . VAL A 1 75 ? -10.285 26.393 -23.055 1.00 37.25 75 VAL A C 1
ATOM 602 O O . VAL A 1 75 ? -10.768 25.265 -22.979 1.00 37.25 75 VAL A O 1
ATOM 605 N N . SER A 1 76 ? -11.017 27.495 -23.001 1.00 38.41 76 SER A N 1
ATOM 606 C CA . SER A 1 76 ? -12.451 27.553 -23.221 1.00 38.41 76 SER A CA 1
ATOM 607 C C . SER A 1 76 ? -12.792 26.939 -24.582 1.00 38.41 76 SER A C 1
ATOM 609 O O . SER A 1 76 ? -12.897 27.622 -25.597 1.00 38.41 76 SER A O 1
ATOM 611 N N . ARG A 1 77 ? -12.997 25.623 -24.619 1.00 39.00 77 ARG A N 1
ATOM 612 C CA . ARG A 1 77 ? -13.758 24.962 -25.677 1.00 39.00 77 ARG A CA 1
ATOM 613 C C . ARG A 1 77 ? -14.709 23.956 -25.053 1.00 39.00 77 ARG A C 1
ATOM 615 O O . ARG A 1 77 ? -14.307 22.943 -24.494 1.00 39.00 77 ARG A O 1
ATOM 622 N N . HIS A 1 78 ? -15.989 24.304 -25.146 1.00 43.91 78 HIS A N 1
ATOM 623 C CA . HIS A 1 78 ? -17.124 23.442 -24.869 1.00 43.91 78 HIS A CA 1
ATOM 624 C C . HIS A 1 78 ? -16.913 22.038 -25.444 1.00 43.91 78 HIS A C 1
ATOM 626 O O . HIS A 1 78 ? -16.694 21.892 -26.645 1.00 43.91 78 HIS A O 1
ATOM 632 N N . GLY A 1 79 ? -17.043 21.027 -24.581 1.00 47.25 79 GLY A N 1
ATOM 633 C CA . GLY A 1 79 ? -17.208 19.634 -24.994 1.00 47.25 79 GLY A CA 1
ATOM 634 C C . GLY A 1 79 ? -16.088 18.666 -24.612 1.00 47.25 79 GLY A C 1
ATOM 635 O O . GLY A 1 79 ? -15.877 17.706 -25.346 1.00 47.25 79 GLY A O 1
ATOM 636 N N . SER A 1 80 ? -15.366 18.858 -23.503 1.00 38.81 80 SER A N 1
ATOM 637 C CA . SER A 1 80 ? -14.478 17.808 -22.989 1.00 38.81 80 SER A CA 1
ATOM 638 C C . SER A 1 80 ? -15.274 16.773 -22.188 1.00 38.81 80 SER A C 1
ATOM 640 O O . SER A 1 80 ? -15.654 16.985 -21.039 1.00 38.81 80 SER A O 1
ATOM 642 N N . SER A 1 81 ? -15.533 15.644 -22.850 1.00 45.94 81 SER A N 1
ATOM 643 C CA . SER A 1 81 ? -15.917 14.373 -22.234 1.00 45.94 81 SER A CA 1
ATOM 644 C C . SER A 1 81 ? -14.987 14.071 -21.058 1.00 45.94 81 SER A C 1
ATOM 646 O O . SER A 1 81 ? -13.768 14.155 -21.211 1.00 45.94 81 SER A O 1
ATOM 648 N N . GLU A 1 82 ? -15.555 13.726 -19.902 1.00 43.28 82 GLU A N 1
ATOM 649 C CA . GLU A 1 82 ? -14.826 13.270 -18.718 1.00 43.28 82 GLU A CA 1
ATOM 650 C C . GLU A 1 82 ? -13.813 12.191 -19.120 1.00 43.28 82 GLU A C 1
ATOM 652 O O . GLU A 1 82 ? -14.182 11.074 -19.485 1.00 43.28 82 GLU A O 1
ATOM 657 N N . VAL A 1 83 ? -12.520 12.518 -19.086 1.00 45.91 83 VAL A N 1
ATOM 658 C CA . VAL A 1 83 ? -11.472 11.503 -19.197 1.00 45.91 83 VAL A CA 1
ATOM 659 C C . VAL A 1 83 ? -11.398 10.831 -17.833 1.00 45.91 83 VAL A C 1
ATOM 661 O O . VAL A 1 83 ? -10.600 11.208 -16.975 1.00 45.91 83 VAL A O 1
ATOM 664 N N . ASN A 1 84 ? -12.296 9.871 -17.616 1.00 51.78 84 ASN A N 1
ATOM 665 C CA . ASN A 1 84 ? -12.243 8.958 -16.485 1.00 51.78 84 ASN A CA 1
ATOM 666 C C . ASN A 1 84 ? -10.899 8.230 -16.542 1.00 51.78 84 ASN A C 1
ATOM 668 O O . ASN A 1 84 ? -10.698 7.345 -17.374 1.00 51.78 84 ASN A O 1
ATOM 672 N N . CYS A 1 85 ? -9.959 8.635 -15.687 1.00 52.53 85 CYS A N 1
ATOM 673 C CA . CYS A 1 85 ? -8.755 7.848 -15.477 1.00 52.53 85 CYS A CA 1
ATOM 674 C C . CYS A 1 85 ? -9.212 6.501 -14.901 1.00 52.53 85 CYS A C 1
ATOM 676 O O . CYS A 1 85 ? -9.967 6.491 -13.923 1.00 52.53 85 CYS A O 1
ATOM 678 N N . PRO A 1 86 ? -8.858 5.376 -15.538 1.00 60.94 86 PRO A N 1
ATOM 679 C CA . PRO A 1 86 ? -9.298 4.075 -15.069 1.00 60.94 86 PRO A CA 1
ATOM 680 C C . PRO A 1 86 ? -8.749 3.849 -13.658 1.00 60.94 86 PRO A C 1
ATOM 682 O O . PRO A 1 86 ? -7.594 4.167 -13.389 1.00 60.94 86 PRO A O 1
ATOM 685 N N . SER A 1 87 ? -9.599 3.351 -12.756 1.00 70.38 87 SER A N 1
ATOM 686 C CA . SER A 1 87 ? -9.196 3.055 -11.379 1.00 70.38 87 SER A CA 1
ATOM 687 C C . SER A 1 87 ? -8.040 2.058 -11.390 1.00 70.38 87 SER A C 1
ATOM 689 O O . SER A 1 87 ? -8.080 1.081 -12.143 1.00 70.38 87 SER A O 1
ATOM 691 N N . ASP A 1 88 ? -7.035 2.299 -10.551 1.00 79.50 88 ASP A N 1
ATOM 692 C CA . ASP A 1 88 ? -6.033 1.283 -10.247 1.00 79.50 88 ASP A CA 1
ATOM 693 C C . ASP A 1 88 ? -6.718 0.083 -9.595 1.00 79.50 88 ASP A C 1
ATOM 695 O O . ASP A 1 88 ? -7.676 0.241 -8.827 1.00 79.50 88 ASP A O 1
ATOM 699 N N . ASP A 1 89 ? -6.216 -1.108 -9.917 1.00 85.75 89 ASP A N 1
ATOM 700 C CA . ASP A 1 89 ? -6.733 -2.362 -9.384 1.00 85.75 89 ASP A CA 1
ATOM 701 C C . ASP A 1 89 ? -5.744 -2.901 -8.346 1.00 85.75 89 ASP A C 1
ATOM 703 O O . ASP A 1 89 ? -4.588 -3.204 -8.657 1.00 85.75 89 ASP A O 1
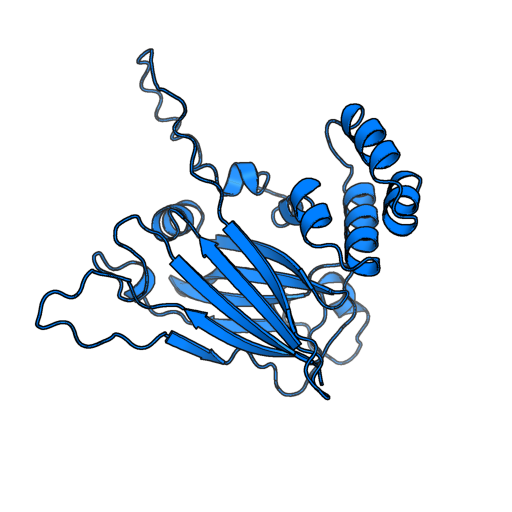ATOM 707 N N . LEU A 1 90 ? -6.211 -3.037 -7.107 1.00 88.44 90 LEU A N 1
ATOM 708 C CA . LEU A 1 90 ? -5.477 -3.664 -6.017 1.00 88.44 90 LEU A CA 1
ATOM 709 C C . LEU A 1 90 ? -6.212 -4.926 -5.578 1.00 88.44 90 LEU A C 1
ATOM 711 O O . LEU A 1 90 ? -7.404 -4.889 -5.284 1.00 88.44 90 LEU A O 1
ATOM 715 N N . GLN A 1 91 ? -5.492 -6.041 -5.544 1.00 88.75 91 GLN A N 1
ATOM 716 C CA . GLN A 1 91 ? -5.998 -7.324 -5.071 1.00 88.75 91 GLN A CA 1
ATOM 717 C C . GLN A 1 91 ? -5.064 -7.852 -3.989 1.00 88.75 91 GLN A C 1
ATOM 719 O O . GLN A 1 91 ? -3.871 -8.030 -4.229 1.00 88.75 91 GLN A O 1
ATOM 724 N N . VAL A 1 92 ? -5.600 -8.108 -2.801 1.00 89.19 92 VAL A N 1
ATOM 725 C CA . VAL A 1 92 ? -4.851 -8.688 -1.684 1.00 89.19 92 VAL A CA 1
ATOM 726 C C . VAL A 1 92 ? -5.326 -10.122 -1.483 1.00 89.19 92 VAL A C 1
ATOM 728 O O . VAL A 1 92 ? -6.515 -10.379 -1.310 1.00 89.19 92 VAL A O 1
ATOM 731 N N . HIS A 1 93 ? -4.389 -11.062 -1.530 1.00 90.19 93 HIS A N 1
ATOM 732 C CA . HIS A 1 93 ? -4.624 -12.483 -1.330 1.00 90.19 93 HIS A CA 1
ATOM 733 C C . HIS A 1 93 ? -3.829 -12.964 -0.122 1.00 90.19 93 HIS A C 1
ATOM 735 O O . HIS A 1 93 ? -2.599 -12.915 -0.108 1.00 90.19 93 HIS A O 1
ATOM 741 N N . GLU A 1 94 ? -4.526 -13.466 0.888 1.00 85.19 94 GLU A N 1
ATOM 742 C CA . GLU A 1 94 ? -3.880 -14.059 2.055 1.00 85.19 94 GLU A CA 1
ATOM 743 C C . GLU A 1 94 ? -3.643 -15.551 1.830 1.00 85.19 94 GLU A C 1
ATOM 745 O O . GLU A 1 94 ? -4.555 -16.302 1.474 1.00 85.19 94 GLU A O 1
ATOM 750 N N . GLY A 1 95 ? -2.398 -15.982 2.017 1.00 76.12 95 GLY A N 1
ATOM 751 C CA . GLY A 1 95 ? -2.018 -17.379 1.901 1.00 76.12 95 GLY A CA 1
ATOM 752 C C . GLY A 1 95 ? -2.074 -18.057 3.262 1.00 76.12 95 GLY A C 1
ATOM 753 O O . GLY A 1 95 ? -1.464 -17.590 4.214 1.00 76.12 95 GLY A O 1
ATOM 754 N N . HIS A 1 96 ? -2.774 -19.186 3.351 1.00 67.81 96 HIS A N 1
ATOM 755 C CA . HIS A 1 96 ? -2.733 -20.054 4.529 1.00 67.81 96 HIS A CA 1
ATOM 756 C C . HIS A 1 96 ? -1.911 -21.298 4.180 1.00 67.81 96 HIS A C 1
ATOM 758 O O . HIS A 1 96 ? -2.448 -22.352 3.840 1.00 67.81 96 HIS A O 1
ATOM 764 N N . GLY A 1 97 ? -0.585 -21.141 4.173 1.00 70.31 97 GLY A N 1
ATOM 765 C CA . GLY A 1 97 ? 0.348 -22.262 4.065 1.00 70.31 97 GLY A CA 1
ATOM 766 C C . GLY A 1 97 ? 0.541 -22.955 5.417 1.00 70.31 97 GLY A C 1
ATOM 767 O O . GLY A 1 97 ? 0.324 -22.351 6.466 1.00 70.31 97 GLY A O 1
ATOM 768 N N . MET A 1 98 ? 0.971 -24.222 5.414 1.00 54.59 98 MET A N 1
ATOM 769 C CA . MET A 1 98 ? 1.351 -24.932 6.644 1.00 54.59 98 MET A CA 1
ATOM 770 C C . MET A 1 98 ? 2.603 -24.292 7.267 1.00 54.59 98 MET A C 1
ATOM 772 O O . MET A 1 98 ? 3.719 -24.722 6.994 1.00 54.59 98 MET A O 1
ATOM 776 N N . GLY A 1 99 ? 2.408 -23.273 8.106 1.00 66.56 99 GLY A N 1
ATOM 777 C CA . GLY A 1 99 ? 3.430 -22.738 9.011 1.00 66.56 99 GLY A CA 1
ATOM 778 C C . GLY A 1 99 ? 3.981 -21.348 8.692 1.00 66.56 99 GLY A C 1
ATOM 779 O O . GLY A 1 99 ? 4.772 -20.847 9.483 1.00 66.56 99 GLY A O 1
ATOM 780 N N . GLU A 1 100 ? 3.562 -20.701 7.602 1.00 71.06 100 GLU A N 1
ATOM 781 C CA . GLU A 1 100 ? 4.018 -19.345 7.266 1.00 71.06 100 GLU A CA 1
ATOM 782 C C . GLU A 1 100 ? 2.830 -18.381 7.189 1.00 71.06 100 GLU A C 1
ATOM 784 O O . GLU A 1 100 ? 1.950 -18.530 6.340 1.00 71.06 100 GLU A O 1
ATOM 789 N N . ASN A 1 101 ? 2.819 -17.381 8.075 1.00 88.56 101 ASN A N 1
ATOM 790 C CA . ASN A 1 101 ? 1.907 -16.242 7.998 1.00 88.56 101 ASN A CA 1
ATOM 791 C C . ASN A 1 101 ? 2.389 -15.334 6.863 1.00 88.56 101 ASN A C 1
ATOM 793 O O . ASN A 1 101 ? 3.277 -14.500 7.066 1.00 88.56 101 ASN A O 1
ATOM 797 N N . TYR A 1 102 ? 1.857 -15.524 5.655 1.00 93.06 102 TYR A N 1
ATOM 798 C CA . TYR A 1 102 ? 2.225 -14.715 4.498 1.00 93.06 102 TYR A CA 1
ATOM 799 C C . TYR A 1 102 ? 1.002 -14.188 3.746 1.00 93.06 102 TYR A C 1
ATOM 801 O O . TYR A 1 102 ? -0.076 -14.782 3.744 1.00 93.06 102 TYR A O 1
ATOM 809 N N . PHE A 1 103 ? 1.185 -13.069 3.057 1.00 94.94 103 PHE A N 1
ATOM 810 C CA . PHE A 1 103 ? 0.206 -12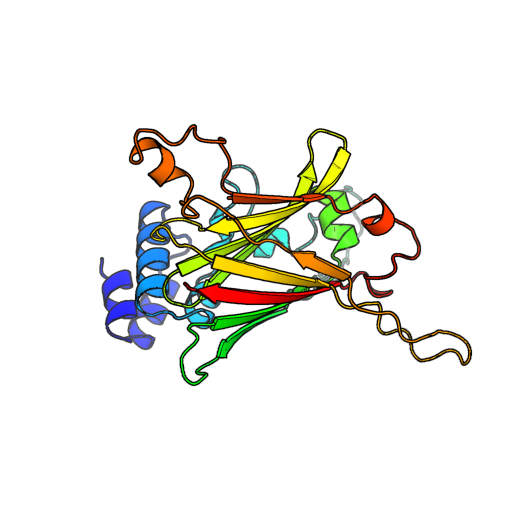.560 2.106 1.00 94.94 103 PHE A CA 1
ATOM 811 C C . PHE A 1 103 ? 0.882 -12.110 0.814 1.00 94.94 103 PHE A C 1
ATOM 813 O O . PHE A 1 103 ? 2.092 -11.867 0.755 1.00 94.94 103 PHE A O 1
ATOM 820 N N . PHE A 1 104 ? 0.072 -12.011 -0.233 1.00 95.19 104 PHE A N 1
ATOM 821 C CA . PHE A 1 104 ? 0.460 -11.518 -1.540 1.00 95.19 104 PHE A CA 1
ATOM 822 C C . PHE A 1 104 ? -0.483 -10.393 -1.968 1.00 95.19 104 PHE A C 1
ATOM 824 O O . PHE A 1 104 ? -1.691 -10.596 -2.065 1.00 95.19 104 PHE A O 1
ATOM 831 N N . ALA A 1 105 ? 0.060 -9.212 -2.251 1.00 95.50 105 ALA A N 1
ATOM 832 C CA . ALA A 1 105 ? -0.694 -8.088 -2.794 1.00 95.50 105 ALA A CA 1
ATOM 833 C C . ALA A 1 105 ? -0.288 -7.838 -4.250 1.00 95.50 105 ALA A C 1
ATOM 835 O O . ALA A 1 105 ? 0.893 -7.671 -4.556 1.00 95.50 105 ALA A O 1
ATOM 836 N N . ARG A 1 106 ? -1.266 -7.813 -5.155 1.00 95.69 106 ARG A N 1
ATOM 837 C CA . ARG A 1 106 ? -1.092 -7.503 -6.574 1.00 95.69 106 ARG A CA 1
ATOM 838 C C . ARG A 1 106 ? -1.612 -6.103 -6.865 1.00 95.69 106 ARG A C 1
ATOM 840 O O . ARG A 1 106 ? -2.782 -5.815 -6.632 1.00 95.69 106 ARG A O 1
ATOM 847 N N . PHE A 1 107 ? -0.754 -5.282 -7.452 1.00 94.50 107 PHE A N 1
ATOM 848 C CA . PHE A 1 107 ? -1.034 -3.907 -7.835 1.00 94.50 107 PHE A CA 1
ATOM 849 C C . PHE A 1 107 ? -1.030 -3.782 -9.355 1.00 94.50 107 PHE A C 1
ATOM 851 O O . PHE A 1 107 ? -0.126 -4.291 -10.022 1.00 94.50 107 PHE A O 1
ATOM 858 N N . VAL A 1 108 ? -2.022 -3.081 -9.891 1.00 93.06 108 VAL A N 1
ATOM 859 C CA . VAL A 1 108 ? -2.070 -2.632 -11.282 1.00 93.06 108 VAL A CA 1
ATOM 860 C C . VAL A 1 108 ? -2.238 -1.120 -11.260 1.00 93.06 108 VAL A C 1
ATOM 862 O O . VAL A 1 108 ? -3.347 -0.617 -11.090 1.00 93.06 108 VAL A O 1
ATOM 865 N N . PHE A 1 109 ? -1.124 -0.410 -11.416 1.00 91.81 109 PHE A N 1
ATOM 866 C CA . PHE A 1 109 ? -1.099 1.045 -11.479 1.00 91.81 109 PHE A CA 1
ATOM 867 C C . PHE A 1 109 ? -1.244 1.482 -12.929 1.00 91.81 109 PHE A C 1
ATOM 869 O O . PHE A 1 109 ? -0.317 1.331 -13.726 1.00 91.81 109 PHE A O 1
ATOM 876 N N . ARG A 1 110 ? -2.403 2.011 -13.296 1.00 89.94 110 ARG A N 1
ATOM 877 C CA . ARG A 1 110 ? -2.670 2.509 -14.643 1.00 89.94 110 ARG A CA 1
ATOM 878 C C . ARG A 1 110 ? -2.102 3.913 -14.770 1.00 89.94 110 ARG A C 1
ATOM 880 O O . ARG A 1 110 ? -2.100 4.685 -13.815 1.00 89.94 110 ARG A O 1
ATOM 887 N N . MET A 1 111 ? -1.625 4.271 -15.963 1.00 89.06 111 MET A N 1
ATOM 888 C CA . MET A 1 111 ? -1.014 5.590 -16.199 1.00 89.06 111 MET A CA 1
ATOM 889 C C . MET A 1 111 ? 0.145 5.901 -15.227 1.00 89.06 111 MET A C 1
ATOM 891 O O . MET A 1 111 ? 0.424 7.066 -14.946 1.00 89.06 111 MET A O 1
ATOM 895 N N . PHE A 1 112 ? 0.834 4.875 -14.722 1.00 91.56 112 PHE A N 1
ATOM 896 C CA . PHE A 1 112 ? 1.831 4.951 -13.657 1.00 91.56 112 PHE A CA 1
ATOM 897 C C . PHE A 1 112 ? 2.900 6.020 -13.924 1.00 91.56 112 PHE A C 1
ATOM 899 O O . PHE A 1 112 ? 3.097 6.917 -13.103 1.00 91.56 112 PHE A O 1
ATOM 906 N N . GLN A 1 113 ? 3.533 6.004 -15.105 1.00 90.50 113 GLN A N 1
ATOM 907 C CA . GLN A 1 113 ? 4.542 7.010 -15.470 1.00 90.50 113 GLN A CA 1
ATOM 908 C C . GLN A 1 113 ? 3.967 8.430 -15.515 1.00 90.50 113 GLN A C 1
ATOM 910 O O . GLN A 1 113 ? 4.615 9.377 -15.075 1.00 90.50 113 GLN A O 1
ATOM 915 N N . LYS A 1 114 ? 2.751 8.603 -16.048 1.00 88.94 114 LYS A N 1
ATOM 916 C CA . LYS A 1 114 ? 2.095 9.915 -16.116 1.00 88.94 114 LYS A CA 1
ATOM 917 C C . LYS A 1 114 ? 1.804 10.438 -14.709 1.00 88.94 114 LYS A C 1
ATOM 919 O O . LYS A 1 114 ? 2.142 11.582 -14.410 1.00 88.94 114 LYS A O 1
ATOM 924 N N . CYS A 1 115 ? 1.234 9.598 -13.847 1.00 87.88 115 CYS A N 1
ATOM 925 C CA . CYS A 1 115 ? 0.957 9.926 -12.452 1.00 87.88 115 CYS A CA 1
ATOM 926 C C . CYS A 1 115 ? 2.237 10.314 -11.707 1.00 87.88 115 CYS A C 1
ATOM 928 O O . CYS A 1 115 ? 2.265 11.358 -11.057 1.00 87.88 115 CYS A O 1
ATOM 930 N N . LEU A 1 116 ? 3.316 9.543 -11.865 1.00 88.75 116 LEU A N 1
ATOM 931 C CA . LEU A 1 116 ? 4.602 9.864 -11.254 1.00 88.75 116 LEU A CA 1
ATOM 932 C C . LEU A 1 116 ? 5.213 11.163 -11.784 1.00 88.75 116 LEU A C 1
ATOM 934 O O . LEU A 1 116 ? 5.670 11.964 -10.979 1.00 88.75 116 LEU A O 1
ATOM 938 N N . ARG A 1 117 ? 5.195 11.434 -13.095 1.00 88.56 117 ARG A N 1
ATOM 939 C CA . ARG A 1 117 ? 5.728 12.702 -13.640 1.00 88.56 117 ARG A CA 1
ATOM 940 C C . ARG A 1 117 ? 5.009 13.925 -13.074 1.00 88.56 117 ARG A C 1
ATOM 942 O O . ARG A 1 117 ? 5.649 14.930 -12.789 1.00 88.56 117 ARG A O 1
ATOM 949 N N . ILE A 1 118 ? 3.690 13.830 -12.919 1.00 86.75 118 ILE A N 1
ATOM 950 C CA . ILE A 1 118 ? 2.859 14.935 -12.436 1.00 86.75 118 ILE A CA 1
ATOM 951 C C . ILE A 1 118 ? 3.006 15.124 -10.921 1.00 86.75 118 ILE A C 1
ATOM 953 O O . ILE A 1 118 ? 3.094 16.253 -10.450 1.00 86.75 118 ILE A O 1
ATOM 957 N N . ARG A 1 119 ? 3.002 14.030 -10.153 1.00 84.44 119 ARG A N 1
ATOM 958 C CA . ARG A 1 119 ? 2.877 14.074 -8.685 1.00 84.44 119 ARG A CA 1
ATOM 959 C C . ARG A 1 119 ? 4.185 13.872 -7.947 1.00 84.44 119 ARG A C 1
ATOM 961 O O . ARG A 1 119 ? 4.256 14.161 -6.762 1.00 84.44 119 ARG A O 1
ATOM 968 N N . GLN A 1 120 ? 5.174 13.280 -8.611 1.00 90.06 120 GLN A N 1
ATOM 969 C CA . GLN A 1 120 ? 6.440 12.824 -8.030 1.00 90.06 120 GLN A CA 1
ATOM 970 C C . GLN A 1 120 ? 6.287 11.825 -6.867 1.00 90.06 120 GLN A C 1
ATOM 972 O O . GLN A 1 120 ? 7.278 11.447 -6.247 1.00 90.06 120 GLN A O 1
ATOM 977 N N . LYS A 1 121 ? 5.060 11.368 -6.585 1.00 89.12 121 LYS A N 1
ATOM 978 C CA . LYS A 1 121 ? 4.705 10.432 -5.521 1.00 89.12 121 LYS A CA 1
ATOM 979 C C . LYS A 1 121 ? 3.412 9.699 -5.885 1.00 89.12 121 LYS A C 1
ATOM 981 O O . LYS A 1 121 ? 2.427 10.322 -6.282 1.00 89.12 121 LYS A O 1
ATOM 986 N N . LEU A 1 122 ? 3.414 8.384 -5.722 1.00 90.25 122 LEU A N 1
ATOM 987 C CA . LEU A 1 122 ? 2.269 7.496 -5.868 1.00 90.25 122 LEU A CA 1
ATOM 988 C C . LEU A 1 122 ? 2.299 6.507 -4.705 1.00 90.25 122 LEU A C 1
ATOM 990 O O . LEU A 1 122 ? 3.186 5.663 -4.646 1.00 90.25 122 LEU A O 1
ATOM 994 N N . ALA A 1 123 ? 1.353 6.623 -3.779 1.00 90.25 123 ALA A N 1
ATOM 995 C CA . ALA A 1 123 ? 1.271 5.765 -2.604 1.00 90.25 123 ALA A CA 1
ATOM 996 C C . ALA A 1 123 ? -0.057 5.013 -2.580 1.00 90.25 123 ALA A C 1
ATOM 998 O O . ALA A 1 123 ? -1.092 5.561 -2.951 1.00 90.25 123 ALA A O 1
ATOM 999 N N . VAL A 1 124 ? -0.021 3.772 -2.113 1.00 91.12 124 VAL A N 1
ATOM 1000 C CA . VAL A 1 124 ? -1.199 2.941 -1.888 1.00 91.12 124 VAL A CA 1
ATOM 1001 C C . VAL A 1 124 ? -1.139 2.363 -0.487 1.00 91.12 124 VAL A C 1
ATOM 1003 O O . VAL A 1 124 ? -0.087 1.909 -0.035 1.00 91.12 124 VAL A O 1
ATOM 1006 N N . GLU A 1 125 ? -2.282 2.382 0.188 1.00 93.31 125 GLU A N 1
ATOM 1007 C CA . GLU A 1 125 ? -2.459 1.738 1.480 1.00 93.31 125 GLU A CA 1
ATOM 1008 C C . GLU A 1 125 ? -3.421 0.567 1.371 1.00 93.31 125 GLU A C 1
ATOM 1010 O O . GLU A 1 125 ? -4.390 0.614 0.609 1.00 93.31 125 GLU A O 1
ATOM 1015 N N . PHE A 1 126 ? -3.170 -0.479 2.149 1.00 94.69 126 PHE A N 1
ATOM 1016 C CA . PHE A 1 126 ? -3.993 -1.679 2.123 1.00 94.69 126 PHE A CA 1
ATOM 1017 C C . PHE A 1 126 ? -3.940 -2.441 3.440 1.00 94.69 126 PHE A C 1
ATOM 1019 O O . PHE A 1 126 ? -2.992 -2.308 4.207 1.00 94.69 126 PHE A O 1
ATOM 1026 N N . VAL A 1 127 ? -4.974 -3.240 3.702 1.00 95.31 127 VAL A N 1
ATOM 1027 C CA . VAL A 1 127 ? -5.089 -4.039 4.925 1.00 95.31 127 VAL A CA 1
ATOM 1028 C C . VAL A 1 127 ? -4.702 -5.473 4.602 1.00 95.31 127 VAL A C 1
ATOM 1030 O O . VAL A 1 127 ? -5.217 -6.038 3.640 1.00 95.31 127 VAL A O 1
ATOM 1033 N N . ALA A 1 128 ? -3.795 -6.042 5.387 1.00 96.00 128 ALA A N 1
ATOM 1034 C CA . ALA A 1 128 ? -3.466 -7.462 5.336 1.00 96.00 128 ALA A CA 1
ATOM 1035 C C . ALA A 1 128 ? -2.877 -7.907 6.675 1.00 96.00 128 ALA A C 1
ATOM 1037 O O . ALA A 1 128 ? -2.092 -7.169 7.282 1.00 96.00 128 ALA A O 1
ATOM 1038 N N . GLN A 1 129 ? -3.211 -9.123 7.110 1.00 94.50 129 GLN A N 1
ATOM 1039 C CA . GLN A 1 129 ? -2.722 -9.720 8.356 1.00 94.50 129 GLN A CA 1
ATOM 1040 C C . GLN A 1 129 ? -2.896 -8.812 9.588 1.00 94.50 129 GLN A C 1
ATOM 1042 O O . GLN A 1 129 ? -2.023 -8.755 10.450 1.00 94.50 129 GLN A O 1
ATOM 1047 N N . GLY A 1 130 ? -3.993 -8.055 9.669 1.00 94.69 130 GLY A N 1
ATOM 1048 C CA . GLY A 1 130 ? -4.268 -7.168 10.804 1.00 94.69 130 GLY A CA 1
ATOM 1049 C C . GLY A 1 130 ? -3.397 -5.908 10.859 1.00 94.69 130 GLY A C 1
ATOM 1050 O O . GLY A 1 130 ? -3.267 -5.304 11.921 1.00 94.69 130 GLY A O 1
ATOM 1051 N N . HIS A 1 131 ? -2.794 -5.515 9.735 1.00 95.62 131 HIS A N 1
ATOM 1052 C CA . HIS A 1 131 ? -1.960 -4.320 9.608 1.00 95.62 131 HIS A CA 1
ATOM 1053 C C . HIS A 1 131 ? -2.388 -3.494 8.395 1.00 95.62 131 HIS A C 1
ATOM 1055 O O . HIS A 1 131 ? -2.917 -4.033 7.422 1.00 95.62 131 HIS A O 1
ATOM 1061 N N . ILE A 1 132 ? -2.137 -2.187 8.453 1.00 95.12 132 ILE A N 1
ATOM 1062 C CA . ILE A 1 132 ? -2.247 -1.273 7.318 1.00 95.12 132 ILE A CA 1
ATOM 1063 C C . ILE A 1 132 ? -0.852 -1.050 6.750 1.00 95.12 132 ILE A C 1
ATOM 1065 O O . ILE A 1 132 ? 0.003 -0.417 7.368 1.00 95.12 132 ILE A O 1
ATOM 1069 N N . TRP A 1 133 ? -0.644 -1.559 5.550 1.00 94.81 133 TRP A N 1
ATOM 1070 C CA . TRP A 1 133 ? 0.590 -1.443 4.792 1.00 94.81 133 TRP A CA 1
ATOM 1071 C C . TRP A 1 133 ? 0.563 -0.212 3.912 1.00 94.81 133 TRP A C 1
ATOM 1073 O O . TRP A 1 133 ? -0.502 0.178 3.435 1.00 94.81 133 TRP A O 1
ATOM 1083 N N . VAL A 1 134 ? 1.739 0.349 3.643 1.00 93.38 134 VAL A N 1
ATOM 1084 C CA . VAL A 1 134 ? 1.925 1.387 2.630 1.00 93.38 134 VAL A CA 1
ATOM 1085 C C . VAL A 1 134 ? 3.016 0.970 1.648 1.00 93.38 134 VAL A C 1
ATOM 1087 O O . VAL A 1 134 ? 4.104 0.554 2.048 1.00 93.38 134 VAL A O 1
ATOM 1090 N N . LEU A 1 135 ? 2.721 1.087 0.353 1.00 94.00 135 LEU A N 1
ATOM 1091 C CA . LEU A 1 135 ? 3.693 0.992 -0.735 1.00 94.00 135 LEU A CA 1
ATOM 1092 C C . LEU A 1 135 ? 3.692 2.324 -1.484 1.00 94.00 135 LEU A C 1
ATOM 1094 O O . LEU A 1 135 ? 2.639 2.801 -1.900 1.00 94.00 135 LEU A O 1
ATOM 1098 N N . CYS A 1 136 ? 4.858 2.934 -1.651 1.00 93.38 136 CYS A N 1
ATOM 1099 C CA . CYS A 1 136 ? 5.008 4.254 -2.244 1.00 93.38 136 CYS A CA 1
ATOM 1100 C C . CYS A 1 136 ? 6.109 4.246 -3.305 1.00 93.38 136 CYS A C 1
ATOM 1102 O O . CYS A 1 136 ? 7.214 3.785 -3.058 1.00 93.38 136 CYS A O 1
ATOM 1104 N N . PHE A 1 137 ? 5.815 4.778 -4.484 1.00 93.25 137 PHE A N 1
ATOM 1105 C CA . PHE A 1 137 ? 6.788 5.110 -5.517 1.00 93.25 137 PHE A CA 1
ATOM 1106 C C . PHE A 1 137 ? 6.958 6.623 -5.518 1.00 93.25 137 PHE A C 1
ATOM 1108 O O . PHE A 1 137 ? 5.969 7.345 -5.645 1.00 93.25 137 PHE A O 1
ATOM 1115 N N . CYS A 1 138 ? 8.172 7.133 -5.362 1.00 92.62 138 CYS A N 1
ATOM 1116 C CA . CYS A 1 138 ? 8.389 8.573 -5.270 1.00 92.62 138 CYS A CA 1
ATOM 1117 C C . CYS A 1 138 ? 9.750 8.999 -5.813 1.00 92.62 138 CYS A C 1
ATOM 1119 O O . CYS A 1 138 ? 10.627 8.177 -6.074 1.00 92.62 138 CYS A O 1
ATOM 1121 N N . MET A 1 139 ? 9.899 10.303 -6.028 1.00 91.38 139 MET A N 1
ATOM 1122 C CA . MET A 1 139 ? 11.174 10.918 -6.355 1.00 91.38 139 MET A CA 1
ATOM 1123 C C . MET A 1 139 ? 11.958 11.176 -5.066 1.00 91.38 139 MET A C 1
ATOM 1125 O O . MET A 1 139 ? 11.526 11.951 -4.212 1.00 91.38 139 MET A O 1
ATOM 1129 N N . GLY A 1 140 ? 13.122 10.549 -4.930 1.00 86.88 140 GLY A N 1
ATOM 1130 C CA . GLY A 1 140 ? 14.044 10.796 -3.829 1.00 86.88 140 GLY A CA 1
ATOM 1131 C C . GLY A 1 140 ? 14.705 12.176 -3.920 1.00 86.88 140 GLY A C 1
ATOM 1132 O O . GLY A 1 140 ? 14.708 12.837 -4.959 1.00 86.88 140 GLY A O 1
ATOM 1133 N N . SER A 1 141 ? 15.352 12.604 -2.834 1.00 83.69 141 SER A N 1
ATOM 1134 C CA . SER A 1 141 ? 15.992 13.930 -2.719 1.00 83.69 141 SER A CA 1
ATOM 1135 C C . SER A 1 141 ? 17.103 14.203 -3.742 1.00 83.69 141 SER A C 1
ATOM 1137 O O . SER A 1 141 ? 17.448 15.357 -3.988 1.00 83.69 141 SER A O 1
ATOM 1139 N N . LYS A 1 142 ? 17.660 13.151 -4.351 1.00 87.31 142 LYS A N 1
ATOM 1140 C CA . LYS A 1 142 ? 18.684 13.229 -5.403 1.00 87.31 142 LYS A CA 1
ATOM 1141 C C . LYS A 1 142 ? 18.105 13.239 -6.822 1.00 87.31 142 LYS A C 1
ATOM 1143 O O . LYS A 1 142 ? 18.872 13.163 -7.774 1.00 87.31 142 LYS A O 1
ATOM 1148 N N . GLY A 1 143 ? 16.780 13.303 -6.967 1.00 86.56 143 GLY A N 1
ATOM 1149 C CA . GLY A 1 143 ? 16.115 13.214 -8.268 1.00 86.56 143 GLY A CA 1
ATOM 1150 C C . GLY A 1 143 ? 16.115 11.805 -8.868 1.00 86.56 143 GLY A C 1
ATOM 1151 O O . GLY A 1 143 ? 15.880 11.663 -10.060 1.00 86.56 143 GLY A O 1
ATOM 1152 N N . SER A 1 144 ? 16.379 10.780 -8.054 1.00 90.75 144 SER A N 1
ATOM 1153 C CA . SER A 1 144 ? 16.269 9.369 -8.430 1.00 90.75 144 SER A CA 1
ATOM 1154 C C . SER A 1 144 ? 14.937 8.802 -7.952 1.00 90.75 144 SER A C 1
ATOM 1156 O O . SER A 1 144 ? 14.546 9.063 -6.811 1.00 90.75 144 SER A O 1
ATOM 1158 N N . TRP A 1 145 ? 14.281 7.970 -8.754 1.00 92.56 145 TRP A N 1
ATOM 1159 C CA . TRP A 1 145 ? 13.082 7.268 -8.304 1.00 92.56 145 TRP A CA 1
ATOM 1160 C C . TRP A 1 145 ? 13.418 6.255 -7.210 1.00 92.56 145 TRP A C 1
ATOM 1162 O O . TRP A 1 145 ? 14.493 5.657 -7.183 1.00 92.56 145 TRP A O 1
ATOM 1172 N N . CYS A 1 146 ? 12.498 6.047 -6.282 1.00 94.00 146 CYS A N 1
ATOM 1173 C CA . CYS A 1 146 ? 12.602 4.990 -5.295 1.00 94.00 146 CYS A CA 1
ATOM 1174 C C . CYS A 1 146 ? 11.239 4.361 -5.029 1.00 94.00 146 CYS A C 1
ATOM 1176 O O . CYS A 1 146 ? 10.183 4.944 -5.289 1.00 94.00 146 CYS A O 1
ATOM 1178 N N . VAL A 1 147 ? 11.285 3.125 -4.545 1.00 94.56 147 VAL A N 1
ATOM 1179 C CA . VAL A 1 147 ? 10.148 2.446 -3.947 1.00 94.56 147 VAL A CA 1
ATOM 1180 C C . VAL A 1 147 ? 10.359 2.366 -2.451 1.00 94.56 147 VAL A C 1
ATOM 1182 O O . VAL A 1 147 ? 11.462 2.143 -1.955 1.00 94.56 147 VAL A O 1
ATOM 1185 N N . GLN A 1 148 ? 9.272 2.571 -1.744 1.00 92.94 148 GLN A N 1
ATOM 1186 C CA . GLN A 1 148 ? 9.220 2.785 -0.328 1.00 92.94 148 GLN A CA 1
ATOM 1187 C C . GLN A 1 148 ? 8.122 1.892 0.253 1.00 92.94 148 GLN A C 1
ATOM 1189 O O . GLN A 1 148 ? 7.022 1.823 -0.294 1.00 92.94 148 GLN A O 1
ATOM 1194 N N . TYR A 1 149 ? 8.419 1.183 1.337 1.00 93.69 149 TYR A N 1
ATOM 1195 C CA . TYR A 1 149 ? 7.501 0.250 1.985 1.00 93.69 149 TYR A CA 1
ATOM 1196 C C . TYR A 1 149 ? 7.500 0.412 3.508 1.00 93.69 149 TYR A C 1
ATOM 1198 O O . TYR A 1 149 ? 8.547 0.641 4.127 1.00 93.69 149 TYR A O 1
ATOM 1206 N N . GLY A 1 150 ? 6.319 0.309 4.118 1.00 93.44 150 GLY A N 1
ATOM 1207 C CA . GLY A 1 150 ? 6.149 0.558 5.544 1.00 93.44 150 GLY A CA 1
ATOM 1208 C C . GLY A 1 150 ? 4.786 0.161 6.101 1.00 93.44 150 GLY A C 1
ATOM 1209 O O . GLY A 1 150 ? 3.961 -0.466 5.430 1.00 93.44 150 GLY A O 1
ATOM 1210 N N . LEU A 1 151 ? 4.556 0.595 7.339 1.00 93.00 151 LEU A N 1
ATOM 1211 C CA . LEU A 1 151 ? 3.281 0.505 8.036 1.00 93.00 151 LEU A CA 1
ATOM 1212 C C . LEU A 1 151 ? 2.676 1.891 8.213 1.00 93.00 151 LEU A C 1
ATOM 1214 O O . LEU A 1 151 ? 3.369 2.851 8.546 1.00 93.00 151 LEU A O 1
ATOM 1218 N N . SER A 1 152 ? 1.361 1.961 8.072 1.00 91.38 152 SER A N 1
ATOM 1219 C CA . SER A 1 152 ? 0.584 3.149 8.385 1.00 91.38 152 SER A CA 1
ATOM 1220 C C . SER A 1 152 ? -0.123 3.007 9.726 1.00 91.38 152 SER A C 1
ATOM 1222 O O . SER A 1 152 ? -0.385 1.902 10.214 1.00 91.38 152 SER A O 1
ATOM 1224 N N . GLU A 1 153 ? -0.468 4.135 10.333 1.00 89.25 153 GLU A N 1
ATOM 1225 C CA . GLU A 1 153 ? -1.277 4.140 11.544 1.00 89.25 153 GLU A CA 1
ATOM 1226 C C . GLU A 1 153 ? -2.687 3.596 11.273 1.00 89.25 153 GLU A C 1
ATOM 1228 O O . GLU A 1 153 ? -3.281 3.897 10.223 1.00 89.25 153 GLU A O 1
ATOM 1233 N N . PRO A 1 154 ? -3.255 2.822 12.218 1.00 92.62 154 PRO A N 1
ATOM 1234 C CA . PRO A 1 154 ? -2.797 2.599 13.599 1.00 92.62 154 PRO A CA 1
ATOM 1235 C C . PRO A 1 154 ? -2.116 1.232 13.821 1.00 92.62 154 PRO A C 1
ATOM 1237 O O . PRO A 1 154 ? -2.297 0.614 14.869 1.00 92.62 154 PRO A O 1
ATOM 1240 N N . SER A 1 155 ? -1.371 0.730 12.833 1.00 93.06 155 SER A N 1
ATOM 1241 C CA . SER A 1 155 ? -0.746 -0.600 12.901 1.00 93.06 155 SER A CA 1
ATOM 1242 C C . SER A 1 155 ? 0.207 -0.760 14.087 1.00 93.06 155 SER A C 1
ATOM 1244 O O . SER A 1 155 ? 0.835 0.198 14.531 1.00 93.06 155 SER A O 1
ATOM 1246 N N . LEU A 1 156 ? 0.357 -1.987 14.584 1.00 92.31 156 LEU A N 1
ATOM 1247 C CA . LEU A 1 156 ? 1.409 -2.318 15.546 1.00 92.31 156 LEU A CA 1
ATOM 1248 C C . LEU A 1 156 ? 2.712 -2.671 14.815 1.00 92.31 156 LEU A C 1
ATOM 1250 O O . LEU A 1 156 ? 2.663 -3.026 13.638 1.00 92.31 156 LEU A O 1
ATOM 1254 N N . PRO A 1 157 ? 3.880 -2.582 15.474 1.00 92.25 157 PRO A N 1
ATOM 1255 C CA . PRO A 1 157 ? 5.131 -2.930 14.818 1.00 92.25 157 PRO A CA 1
ATOM 1256 C C . PRO A 1 157 ? 5.258 -4.411 14.460 1.00 92.25 157 PRO A C 1
ATOM 1258 O O . PRO A 1 157 ? 4.805 -5.274 15.213 1.00 92.25 157 PRO A O 1
ATOM 1261 N N . VAL A 1 158 ? 5.944 -4.703 13.351 1.00 92.44 158 VAL A N 1
ATOM 1262 C CA . VAL A 1 158 ? 6.130 -6.072 12.823 1.00 92.44 158 VAL A CA 1
ATOM 1263 C C . VAL A 1 158 ? 7.527 -6.306 12.252 1.00 92.44 158 VAL A C 1
ATOM 1265 O O . VAL A 1 158 ? 8.255 -5.358 11.976 1.00 92.44 158 VAL A O 1
ATOM 1268 N N . TYR A 1 159 ? 7.895 -7.572 12.027 1.00 92.25 159 TYR A N 1
ATOM 1269 C CA . TYR A 1 159 ? 9.166 -7.979 11.408 1.00 92.25 159 TYR A CA 1
ATOM 1270 C C . TYR A 1 159 ? 8.927 -8.669 10.053 1.00 92.25 159 TYR A C 1
ATOM 1272 O O . TYR A 1 159 ? 9.010 -9.898 9.962 1.00 92.25 159 TYR A O 1
ATOM 1280 N N . PRO A 1 160 ? 8.608 -7.912 8.987 1.00 93.12 160 PRO A N 1
ATOM 1281 C CA . PRO A 1 160 ? 8.249 -8.505 7.712 1.00 93.12 160 PRO A CA 1
ATOM 1282 C C . PRO A 1 160 ? 9.494 -8.840 6.880 1.00 93.12 160 PRO A C 1
ATOM 1284 O O . PRO A 1 160 ? 10.397 -8.020 6.703 1.00 93.12 160 PRO A O 1
ATOM 1287 N N . ASN A 1 161 ? 9.510 -10.032 6.289 1.00 93.38 161 ASN A N 1
ATOM 1288 C CA . ASN A 1 161 ? 10.346 -10.342 5.134 1.00 93.38 161 ASN A CA 1
ATOM 1289 C C . ASN A 1 161 ? 9.540 -10.022 3.877 1.00 93.38 161 ASN A C 1
ATOM 1291 O O . ASN A 1 161 ? 8.478 -10.606 3.671 1.00 93.38 161 ASN A O 1
ATOM 1295 N N . THR A 1 162 ? 10.008 -9.063 3.081 1.00 94.69 162 THR A N 1
ATOM 1296 C CA . THR A 1 162 ? 9.211 -8.494 1.992 1.00 94.69 162 THR A CA 1
ATOM 1297 C C . THR A 1 162 ? 9.963 -8.547 0.681 1.00 94.69 162 THR A C 1
ATOM 1299 O O . THR A 1 162 ? 11.103 -8.105 0.587 1.00 94.69 162 THR A O 1
ATOM 1302 N N . LYS A 1 163 ? 9.296 -9.038 -0.361 1.00 96.19 163 LYS A N 1
ATOM 1303 C CA . LYS A 1 163 ? 9.814 -9.071 -1.728 1.00 96.19 163 LYS A CA 1
ATOM 1304 C C . LYS A 1 163 ? 8.827 -8.396 -2.660 1.00 96.19 163 LYS A C 1
ATOM 1306 O O . LYS A 1 163 ? 7.656 -8.770 -2.695 1.00 96.19 163 LYS A O 1
ATOM 1311 N N . LEU A 1 164 ? 9.309 -7.438 -3.439 1.00 96.81 164 LEU A N 1
ATOM 1312 C CA . LEU A 1 164 ? 8.540 -6.775 -4.482 1.00 96.81 164 LEU A CA 1
ATOM 1313 C C . LEU A 1 164 ? 9.007 -7.276 -5.850 1.00 96.81 164 LEU A C 1
ATOM 1315 O O . LEU A 1 164 ? 10.189 -7.214 -6.175 1.00 96.81 164 LEU A O 1
ATOM 1319 N N . ALA A 1 165 ? 8.072 -7.770 -6.651 1.00 96.56 165 ALA A N 1
ATOM 1320 C CA . ALA A 1 165 ? 8.293 -8.196 -8.022 1.00 96.56 165 ALA A CA 1
ATOM 1321 C C . ALA A 1 165 ? 7.554 -7.250 -8.972 1.00 96.56 165 ALA A C 1
ATOM 1323 O O . ALA A 1 165 ? 6.327 -7.195 -8.943 1.00 96.56 165 ALA A O 1
ATOM 1324 N N . ILE A 1 166 ? 8.275 -6.532 -9.830 1.00 95.19 166 ILE A N 1
ATOM 1325 C CA . ILE A 1 166 ? 7.676 -5.718 -10.895 1.00 95.19 166 ILE A CA 1
ATOM 1326 C C . ILE A 1 166 ? 7.714 -6.537 -12.182 1.00 95.19 166 ILE A C 1
ATOM 1328 O O . ILE A 1 166 ? 8.777 -7.000 -12.607 1.00 95.19 166 ILE A O 1
ATOM 1332 N N . GLN A 1 167 ? 6.544 -6.785 -12.766 1.00 93.69 167 GLN A N 1
ATOM 1333 C CA . GLN A 1 167 ? 6.433 -7.601 -13.968 1.00 93.69 167 GLN A CA 1
ATOM 1334 C C . GLN A 1 167 ? 7.009 -6.846 -15.164 1.00 93.69 167 GLN A C 1
ATOM 1336 O O . GLN A 1 167 ? 6.839 -5.637 -15.299 1.00 93.69 167 GLN A O 1
ATOM 1341 N N . ALA A 1 168 ? 7.719 -7.573 -16.021 1.00 87.19 168 ALA A N 1
ATOM 1342 C CA . ALA A 1 168 ? 8.180 -7.021 -17.281 1.00 87.19 168 ALA A CA 1
ATOM 1343 C C . ALA A 1 168 ? 7.002 -6.788 -18.229 1.00 87.19 168 ALA A C 1
ATOM 1345 O O . ALA A 1 168 ? 5.978 -7.471 -18.132 1.00 87.19 168 ALA A O 1
ATOM 1346 N N . HIS A 1 169 ? 7.177 -5.844 -19.150 1.00 79.19 169 HIS A N 1
ATOM 1347 C CA . HIS A 1 169 ? 6.161 -5.503 -20.133 1.00 79.19 169 HIS A CA 1
ATOM 1348 C C . HIS A 1 169 ? 5.686 -6.757 -20.881 1.00 79.19 169 HIS A C 1
ATOM 1350 O O . HIS A 1 169 ? 6.480 -7.511 -21.453 1.00 79.19 169 HIS A O 1
ATOM 1356 N N . SER A 1 170 ? 4.371 -6.961 -20.924 1.00 68.62 170 SER A N 1
ATOM 1357 C CA . SER A 1 170 ? 3.743 -8.069 -21.649 1.00 68.62 170 SER A CA 1
ATOM 1358 C C . SER A 1 170 ? 3.582 -7.750 -23.143 1.00 68.62 170 SER A C 1
ATOM 1360 O O . SER A 1 170 ? 2.511 -7.905 -23.727 1.00 68.62 170 SER A O 1
ATOM 1362 N N . LYS A 1 171 ? 4.654 -7.287 -23.802 1.00 67.75 171 LYS A N 1
ATOM 1363 C CA . LYS A 1 171 ? 4.664 -7.131 -25.266 1.00 67.75 171 LYS A CA 1
ATOM 1364 C C . LYS A 1 171 ? 4.374 -8.513 -25.883 1.00 67.75 171 LYS A C 1
ATOM 1366 O O . LYS A 1 171 ? 5.018 -9.489 -25.481 1.00 67.75 171 LYS A O 1
ATOM 1371 N N . PRO A 1 172 ? 3.428 -8.640 -26.838 1.00 60.88 172 PRO A N 1
ATOM 1372 C CA . PRO A 1 172 ? 3.249 -9.891 -27.559 1.00 60.88 172 PRO A CA 1
ATOM 1373 C C . PRO A 1 172 ? 4.600 -10.297 -28.150 1.00 60.88 172 PRO A C 1
ATOM 1375 O O . PRO A 1 172 ? 5.349 -9.412 -28.576 1.00 60.88 172 PRO A O 1
ATOM 1378 N N . PRO A 1 173 ? 4.947 -11.595 -28.148 1.00 56.69 173 PRO A N 1
ATOM 1379 C CA . PRO A 1 173 ? 6.259 -12.048 -28.572 1.00 56.69 173 PRO A CA 1
ATOM 1380 C C . PRO A 1 173 ? 6.468 -11.702 -30.049 1.00 56.69 173 PRO A C 1
ATOM 1382 O O . PRO A 1 173 ? 6.145 -12.482 -30.941 1.00 56.69 173 PRO A O 1
ATOM 1385 N N . CYS A 1 174 ? 7.051 -10.535 -30.327 1.00 55.69 174 CYS A N 1
ATOM 1386 C CA . CYS A 1 174 ? 7.877 -10.382 -31.510 1.00 55.69 174 CYS A CA 1
ATOM 1387 C C . CYS A 1 174 ? 8.924 -11.488 -31.403 1.00 55.69 174 CYS A C 1
ATOM 1389 O O . CYS A 1 174 ? 9.540 -11.652 -30.350 1.00 55.69 174 CYS A O 1
ATOM 1391 N N . SER A 1 175 ? 9.087 -12.268 -32.469 1.00 56.25 175 SER A N 1
ATOM 1392 C CA . SER A 1 175 ? 9.800 -13.554 -32.535 1.00 56.25 175 SER A CA 1
ATOM 1393 C C . SER A 1 175 ? 11.288 -13.535 -32.130 1.00 56.25 175 SER A C 1
ATOM 1395 O O . SER A 1 175 ? 11.986 -14.527 -32.312 1.00 56.25 175 SER A O 1
ATOM 1397 N N . SER A 1 176 ? 11.783 -12.432 -31.569 1.00 57.91 176 SER A N 1
ATOM 1398 C CA . SER A 1 176 ? 13.136 -12.233 -31.049 1.00 57.91 176 SER A CA 1
ATOM 1399 C C . SER A 1 176 ? 13.197 -11.696 -29.608 1.00 57.91 176 SER A C 1
ATOM 1401 O O . SER A 1 176 ? 14.295 -11.550 -29.076 1.00 57.91 176 SER A O 1
ATOM 1403 N N . CYS A 1 177 ? 12.071 -11.379 -28.956 1.00 53.72 177 CYS A N 1
ATOM 1404 C CA . CYS A 1 177 ? 12.079 -10.862 -27.584 1.00 53.72 177 CYS A CA 1
ATOM 1405 C C . CYS A 1 177 ? 12.158 -12.017 -26.580 1.00 53.72 177 CYS A C 1
ATOM 1407 O O . CYS A 1 177 ? 11.169 -12.695 -26.307 1.00 53.72 177 CYS A O 1
ATOM 1409 N N . ALA A 1 178 ? 13.355 -12.236 -26.032 1.00 59.72 178 ALA A N 1
ATOM 1410 C CA . ALA A 1 178 ? 13.568 -13.120 -24.893 1.00 59.72 178 ALA A CA 1
ATOM 1411 C C . ALA A 1 178 ? 12.610 -12.756 -23.745 1.00 59.72 178 ALA A C 1
ATOM 1413 O O . ALA A 1 178 ? 12.423 -11.575 -23.451 1.00 59.72 178 ALA A O 1
ATOM 1414 N N . THR A 1 179 ? 12.026 -13.768 -23.094 1.00 67.19 179 THR A N 1
ATOM 1415 C CA . THR A 1 179 ? 11.157 -13.613 -21.921 1.00 67.19 179 THR A CA 1
ATOM 1416 C C . THR A 1 179 ? 11.847 -12.739 -20.879 1.00 67.19 179 THR A C 1
ATOM 1418 O O . THR A 1 179 ? 12.816 -13.165 -20.243 1.00 67.19 179 THR A O 1
ATOM 1421 N N . GLN A 1 180 ? 11.377 -11.504 -20.718 1.00 78.25 180 GLN A N 1
ATOM 1422 C CA . GLN A 1 180 ? 11.934 -10.601 -19.723 1.00 78.25 180 GLN A CA 1
ATOM 1423 C C . GLN A 1 180 ? 11.572 -11.115 -18.327 1.00 78.25 180 GLN A C 1
ATOM 1425 O O . GLN A 1 180 ? 10.426 -11.461 -18.038 1.00 78.25 180 GLN A O 1
ATOM 1430 N N . ARG A 1 181 ? 12.587 -11.224 -17.467 1.00 88.44 181 ARG A N 1
ATOM 1431 C CA . ARG A 1 181 ? 12.408 -11.625 -16.070 1.00 88.44 181 ARG A CA 1
ATOM 1432 C C . ARG A 1 181 ? 11.832 -10.448 -15.279 1.00 88.44 181 ARG A C 1
ATOM 1434 O O . ARG A 1 181 ? 12.196 -9.313 -15.576 1.00 88.44 181 ARG A O 1
ATOM 1441 N N . PRO A 1 182 ? 10.975 -10.698 -14.275 1.00 92.81 182 PRO A N 1
ATOM 1442 C CA . PRO A 1 182 ? 10.510 -9.635 -13.394 1.00 92.81 182 PRO A CA 1
ATOM 1443 C C . PRO A 1 182 ? 11.688 -9.005 -12.641 1.00 92.81 182 PRO A C 1
ATOM 1445 O O . PRO A 1 182 ? 12.642 -9.702 -12.279 1.00 92.81 182 PRO A O 1
ATOM 1448 N N . LEU A 1 183 ? 11.598 -7.702 -12.369 1.00 93.56 183 LEU A N 1
ATOM 1449 C CA . LEU A 1 183 ? 12.519 -7.023 -11.462 1.00 93.56 183 LEU A CA 1
ATOM 1450 C C . LEU A 1 183 ? 12.178 -7.443 -10.035 1.00 93.56 183 LEU A C 1
ATOM 1452 O O . LEU A 1 183 ? 11.069 -7.186 -9.568 1.00 93.56 183 LEU A O 1
ATOM 1456 N N . LEU A 1 184 ? 13.121 -8.090 -9.356 1.00 95.81 184 LEU A N 1
ATOM 1457 C CA . LEU A 1 184 ? 12.964 -8.519 -7.970 1.00 95.81 184 LEU A CA 1
ATOM 1458 C C . LEU A 1 184 ? 13.716 -7.561 -7.052 1.00 95.81 184 LEU A C 1
ATOM 1460 O O . LEU A 1 184 ? 14.927 -7.395 -7.183 1.00 95.81 184 LEU A O 1
ATOM 1464 N N . LEU A 1 185 ? 12.989 -6.963 -6.117 1.00 94.94 185 LEU A N 1
ATOM 1465 C CA . LEU A 1 185 ? 13.509 -6.063 -5.100 1.00 94.94 185 LEU A CA 1
ATOM 1466 C C . LEU A 1 185 ? 13.291 -6.711 -3.734 1.00 94.94 185 LEU A C 1
ATOM 1468 O O . LEU A 1 185 ? 12.172 -7.101 -3.390 1.00 94.94 185 LEU A O 1
ATOM 1472 N N . ASP A 1 186 ? 14.370 -6.845 -2.970 1.00 94.12 186 ASP A N 1
ATOM 1473 C CA . ASP A 1 186 ? 14.305 -7.301 -1.587 1.00 94.12 186 ASP A CA 1
ATOM 1474 C C . ASP A 1 186 ? 14.067 -6.085 -0.691 1.00 94.12 186 ASP A C 1
ATOM 1476 O O . ASP A 1 186 ? 14.931 -5.222 -0.553 1.00 94.12 186 ASP A O 1
ATOM 1480 N N . LEU A 1 187 ? 12.862 -6.001 -0.131 1.00 91.75 187 LEU A N 1
ATOM 1481 C CA . LEU A 1 187 ? 12.457 -4.949 0.795 1.00 91.75 187 LEU A CA 1
ATOM 1482 C C . LEU A 1 187 ? 12.490 -5.462 2.243 1.00 91.75 187 LEU A C 1
ATOM 1484 O O . LEU A 1 187 ? 11.738 -4.989 3.094 1.00 91.75 187 LEU A O 1
ATOM 1488 N N . THR A 1 188 ? 13.310 -6.475 2.532 1.00 87.88 188 THR A N 1
ATOM 1489 C CA . THR A 1 188 ? 13.444 -7.021 3.881 1.00 87.88 188 THR A CA 1
ATOM 1490 C C . THR A 1 188 ? 14.183 -6.048 4.786 1.00 87.88 188 THR A C 1
ATOM 1492 O O . THR A 1 188 ? 15.336 -5.689 4.548 1.00 87.88 188 THR A O 1
ATOM 1495 N N . TYR A 1 189 ? 13.532 -5.678 5.885 1.00 77.12 189 TYR A N 1
ATOM 1496 C CA . TYR A 1 189 ? 14.138 -4.872 6.933 1.00 77.12 189 TYR A CA 1
ATOM 1497 C C . TYR A 1 189 ? 14.818 -5.796 7.953 1.00 77.12 189 TYR A C 1
ATOM 1499 O O . TYR A 1 189 ? 14.160 -6.532 8.691 1.00 77.12 189 TYR A O 1
ATOM 1507 N N . LEU A 1 190 ? 16.155 -5.824 7.954 1.00 77.94 190 LEU A N 1
ATOM 1508 C CA . LEU A 1 190 ? 16.946 -6.655 8.863 1.00 77.94 190 LEU A CA 1
ATOM 1509 C C . LEU A 1 190 ? 17.375 -5.837 10.087 1.00 77.94 190 LEU A C 1
ATOM 1511 O O . LEU A 1 190 ? 18.173 -4.914 9.960 1.00 77.94 190 LEU A O 1
ATOM 1515 N N . GLY A 1 191 ? 16.900 -6.221 11.274 1.00 75.12 191 GLY A N 1
ATOM 1516 C CA . GLY A 1 191 ? 17.487 -5.800 12.554 1.00 75.12 191 GLY A CA 1
ATOM 1517 C C . GLY A 1 191 ? 16.527 -5.131 13.535 1.00 75.12 191 GLY A C 1
ATOM 1518 O O . GLY A 1 191 ? 16.718 -5.270 14.738 1.00 75.12 191 GLY A O 1
ATOM 1519 N N . GLU A 1 192 ? 15.467 -4.486 13.055 1.00 82.56 192 GLU A N 1
ATOM 1520 C CA . GLU A 1 192 ? 14.517 -3.745 13.893 1.00 82.56 192 GLU A CA 1
ATOM 1521 C C . GLU A 1 192 ? 13.072 -3.989 13.443 1.00 82.56 192 GLU A C 1
ATOM 1523 O O . GLU A 1 192 ? 12.848 -4.403 12.303 1.00 82.56 192 GLU A O 1
ATOM 1528 N N . PRO A 1 193 ? 12.076 -3.789 14.323 1.00 86.69 193 PRO A N 1
ATOM 1529 C CA . PRO A 1 193 ? 10.689 -3.854 13.902 1.00 86.69 193 PRO A CA 1
ATOM 1530 C C . PRO A 1 193 ? 10.381 -2.676 12.972 1.00 86.69 193 PRO A C 1
ATOM 1532 O O . PRO A 1 193 ? 10.834 -1.553 13.184 1.00 86.69 193 PRO A O 1
ATOM 1535 N N . MET A 1 194 ? 9.567 -2.923 11.954 1.00 89.56 194 MET A N 1
ATOM 1536 C CA . MET A 1 194 ? 8.913 -1.880 11.178 1.00 89.56 194 MET A CA 1
ATOM 1537 C C . MET A 1 194 ? 7.873 -1.211 12.079 1.00 89.56 194 MET A C 1
ATOM 1539 O O . MET A 1 194 ? 6.951 -1.881 12.532 1.00 89.56 194 MET A O 1
ATOM 1543 N N . VAL A 1 195 ? 8.031 0.082 12.366 1.00 88.50 195 VAL A N 1
ATOM 1544 C CA . VAL A 1 195 ? 7.168 0.861 13.274 1.00 88.50 195 VAL A CA 1
ATOM 1545 C C . VAL A 1 195 ? 6.460 1.960 12.465 1.00 88.50 195 VAL A C 1
ATOM 1547 O O . VAL A 1 195 ? 7.128 2.616 11.666 1.00 88.50 195 VAL A O 1
ATOM 1550 N N . PRO A 1 196 ? 5.147 2.202 12.650 1.00 86.81 196 PRO A N 1
ATOM 1551 C CA . PRO A 1 196 ? 4.476 3.349 12.037 1.00 86.81 196 PRO A CA 1
ATOM 1552 C C . PRO A 1 196 ? 5.007 4.686 12.570 1.00 86.81 196 PRO A C 1
ATOM 1554 O O . PRO A 1 196 ? 5.404 4.792 13.732 1.00 86.81 196 PRO A O 1
ATOM 1557 N N . GLU A 1 197 ? 4.947 5.733 11.746 1.00 80.56 197 GLU A N 1
ATOM 1558 C CA . GLU A 1 197 ? 5.612 7.013 12.025 1.00 80.56 197 GLU A CA 1
ATOM 1559 C C . GLU A 1 197 ? 5.236 7.647 13.376 1.00 80.56 197 GLU A C 1
ATOM 1561 O O . GLU A 1 197 ? 6.131 7.977 14.156 1.00 80.56 197 GLU A O 1
ATOM 1566 N N . GLY A 1 198 ? 3.951 7.783 13.727 1.00 80.88 198 GLY A N 1
ATOM 1567 C CA . GLY A 1 198 ? 3.579 8.438 14.990 1.00 80.88 198 GLY A CA 1
ATOM 1568 C C . GLY A 1 198 ? 3.868 7.615 16.243 1.00 80.88 198 GLY A C 1
ATOM 1569 O O . GLY A 1 198 ? 3.846 8.154 17.354 1.00 80.88 198 GLY A O 1
ATOM 1570 N N . LEU A 1 199 ? 4.224 6.333 16.104 1.00 81.94 199 LEU A N 1
ATOM 1571 C CA . LEU A 1 199 ? 4.697 5.527 17.226 1.00 81.94 199 LEU A CA 1
ATOM 1572 C C . LEU A 1 199 ? 6.205 5.658 17.465 1.00 81.94 199 LEU A C 1
ATOM 1574 O O . LEU A 1 199 ? 6.653 5.292 18.551 1.00 81.94 199 LEU A O 1
ATOM 1578 N N . LEU A 1 200 ? 6.981 6.247 16.547 1.00 79.38 200 LEU A N 1
ATOM 1579 C CA . LEU A 1 200 ? 8.440 6.382 16.680 1.00 79.38 200 LEU A CA 1
ATOM 1580 C C . LEU A 1 200 ? 8.868 7.031 18.007 1.00 79.38 200 LEU A C 1
ATOM 1582 O O . LEU A 1 200 ? 9.824 6.588 18.636 1.00 79.38 200 LEU A O 1
ATOM 1586 N N . HIS A 1 201 ? 8.128 8.033 18.493 1.00 77.56 201 HIS A N 1
ATOM 1587 C CA . HIS A 1 201 ? 8.434 8.714 19.759 1.00 77.56 201 HIS A CA 1
ATOM 1588 C C . HIS A 1 201 ? 8.275 7.834 21.011 1.00 77.56 201 HIS A C 1
ATOM 1590 O O . HIS A 1 201 ? 8.856 8.143 22.054 1.00 77.56 201 HIS A O 1
ATOM 1596 N N . HIS A 1 202 ? 7.497 6.753 20.930 1.00 79.00 202 HIS A N 1
ATOM 1597 C CA . HIS A 1 202 ? 7.258 5.842 22.052 1.00 79.00 202 HIS A CA 1
ATOM 1598 C C . HIS A 1 202 ? 8.376 4.800 22.204 1.00 79.00 202 HIS A C 1
ATOM 1600 O O . HIS A 1 202 ? 8.593 4.286 23.304 1.00 79.00 202 HIS A O 1
ATOM 1606 N N . TYR A 1 203 ? 9.135 4.533 21.138 1.00 73.69 203 TYR A N 1
ATOM 1607 C CA . TYR A 1 203 ? 10.246 3.585 21.141 1.00 73.69 203 TYR A CA 1
ATOM 1608 C C . TYR A 1 203 ? 11.562 4.306 21.460 1.00 73.69 203 TYR A C 1
ATOM 1610 O O . TYR A 1 203 ? 12.319 4.715 20.583 1.00 73.69 203 TYR A O 1
ATOM 1618 N N . LYS A 1 204 ? 11.843 4.480 22.759 1.00 70.50 204 LYS A N 1
ATOM 1619 C CA . LYS A 1 204 ? 13.121 5.038 23.232 1.00 70.50 204 LYS A CA 1
ATOM 1620 C C . LYS A 1 204 ? 14.282 4.130 22.810 1.00 70.50 204 LYS A C 1
ATOM 1622 O O . LYS A 1 204 ? 14.340 2.983 23.241 1.00 70.50 204 LYS A O 1
ATOM 1627 N N . GLY A 1 205 ? 15.227 4.669 22.041 1.00 69.81 205 GLY A N 1
ATOM 1628 C CA . GLY A 1 205 ? 16.478 3.991 21.678 1.00 69.81 205 GLY A CA 1
ATOM 1629 C C . GLY A 1 205 ? 16.618 3.628 20.200 1.00 69.81 205 GLY A C 1
ATOM 1630 O O . GLY A 1 205 ? 17.715 3.268 19.793 1.00 69.81 205 GLY A O 1
ATOM 1631 N N . ILE A 1 206 ? 15.559 3.780 19.403 1.00 63.59 206 ILE A N 1
ATOM 1632 C CA . ILE A 1 206 ? 15.646 3.732 17.940 1.00 63.59 206 ILE A CA 1
ATOM 1633 C C . ILE A 1 206 ? 15.863 5.172 17.480 1.00 63.59 206 ILE A C 1
ATOM 1635 O O . ILE A 1 206 ? 15.039 6.028 17.799 1.00 63.59 206 ILE A O 1
ATOM 1639 N N . GLU A 1 207 ? 16.969 5.478 16.794 1.00 56.88 207 GLU A N 1
ATOM 1640 C CA . GLU A 1 207 ? 17.110 6.786 16.145 1.00 56.88 207 GLU A CA 1
ATOM 1641 C C . GLU A 1 207 ? 16.043 6.878 15.047 1.00 56.88 207 GLU A C 1
ATOM 1643 O O . GLU A 1 207 ? 16.132 6.161 14.046 1.00 56.88 207 GLU A O 1
ATOM 1648 N N . PRO A 1 208 ? 15.008 7.722 15.208 1.00 51.28 208 PRO A N 1
ATOM 1649 C CA . PRO A 1 208 ? 13.923 7.750 14.253 1.00 51.28 208 PRO A CA 1
ATOM 1650 C C . PRO A 1 208 ? 14.441 8.377 12.961 1.00 51.28 208 PRO A C 1
ATOM 1652 O O . PRO A 1 208 ? 14.627 9.595 12.868 1.00 51.28 208 PRO A O 1
ATOM 1655 N N . LYS A 1 209 ? 14.640 7.561 11.924 1.00 53.50 209 LYS A N 1
ATOM 1656 C CA . LYS A 1 209 ? 14.586 8.082 10.559 1.00 53.50 209 LYS A CA 1
ATOM 1657 C C . LYS A 1 209 ? 13.146 8.562 10.361 1.00 53.50 209 LYS A C 1
ATOM 1659 O O . LYS A 1 209 ? 12.226 7.757 10.381 1.00 53.50 209 LYS A O 1
ATOM 1664 N N . LYS A 1 210 ? 12.965 9.886 10.286 1.00 48.78 210 LYS A N 1
ATOM 1665 C CA . LYS A 1 210 ? 11.681 10.620 10.237 1.00 48.78 210 LYS A CA 1
ATOM 1666 C C . LYS A 1 210 ? 10.860 10.329 8.975 1.00 48.78 210 LYS A C 1
ATOM 1668 O O . LYS A 1 210 ? 10.685 11.201 8.131 1.00 48.78 210 LYS A O 1
ATOM 1673 N N . SER A 1 211 ? 10.450 9.093 8.779 1.00 51.25 211 SER A N 1
ATOM 1674 C CA . SER A 1 211 ? 9.811 8.679 7.546 1.00 51.25 211 SER A CA 1
ATOM 1675 C C . SER A 1 211 ? 8.796 7.590 7.857 1.00 51.25 211 SER A C 1
ATOM 1677 O O . SER A 1 211 ? 9.137 6.601 8.500 1.00 51.25 211 SER A O 1
ATOM 1679 N N . LEU A 1 212 ? 7.576 7.750 7.329 1.00 55.47 212 LEU A N 1
ATOM 1680 C CA . LEU A 1 212 ? 6.522 6.726 7.174 1.00 55.47 212 LEU A CA 1
ATOM 1681 C C . LEU A 1 212 ? 7.015 5.371 6.629 1.00 55.47 212 LEU A C 1
ATOM 1683 O O . LEU A 1 212 ? 6.268 4.396 6.585 1.00 55.47 212 LEU A O 1
ATOM 1687 N N . ILE A 1 213 ? 8.252 5.324 6.147 1.00 62.66 213 ILE A N 1
ATOM 1688 C CA . ILE A 1 213 ? 8.812 4.272 5.323 1.00 62.66 213 ILE A CA 1
ATOM 1689 C C . ILE A 1 213 ? 10.006 3.668 6.044 1.00 62.66 213 ILE A C 1
ATOM 1691 O O . ILE A 1 213 ? 10.980 4.364 6.345 1.00 62.66 213 ILE A O 1
ATOM 1695 N N . ALA A 1 214 ? 9.931 2.358 6.262 1.00 70.25 214 ALA A N 1
ATOM 1696 C CA . ALA A 1 214 ? 10.995 1.585 6.887 1.00 70.25 214 ALA A CA 1
ATOM 1697 C C . ALA A 1 214 ? 12.044 1.115 5.872 1.00 70.25 214 ALA A C 1
ATOM 1699 O O . ALA A 1 214 ? 13.213 0.966 6.223 1.00 70.25 214 ALA A O 1
ATOM 1700 N N . VAL A 1 215 ? 11.647 0.903 4.612 1.00 82.06 215 VAL A N 1
ATOM 1701 C CA . VAL A 1 215 ? 12.548 0.418 3.562 1.00 82.06 215 VAL A CA 1
ATOM 1702 C C . VAL A 1 215 ? 12.415 1.264 2.311 1.00 82.06 215 VAL A C 1
ATOM 1704 O O . VAL A 1 215 ? 11.317 1.414 1.784 1.00 82.06 215 VAL A O 1
ATOM 1707 N N . GLU A 1 216 ? 13.541 1.785 1.833 1.00 87.81 216 GLU A N 1
ATOM 1708 C CA . GLU A 1 216 ? 13.653 2.526 0.580 1.00 87.81 216 GLU A CA 1
ATOM 1709 C C . GLU A 1 216 ? 14.643 1.815 -0.341 1.00 87.81 216 GLU A C 1
ATOM 1711 O O . GLU A 1 216 ? 15.779 1.540 0.048 1.00 87.81 216 GLU A O 1
ATOM 1716 N N . GLN A 1 217 ? 14.209 1.536 -1.566 1.00 90.19 217 GLN A N 1
ATOM 1717 C CA . GLN A 1 217 ? 15.024 0.933 -2.609 1.00 90.19 217 GLN A CA 1
ATOM 1718 C C . GLN A 1 217 ? 15.012 1.837 -3.838 1.00 90.19 217 GLN A C 1
ATOM 1720 O O . GLN A 1 217 ? 13.953 2.198 -4.350 1.00 90.19 217 GLN A O 1
ATOM 1725 N N . GLN A 1 218 ? 16.197 2.196 -4.327 1.00 90.19 218 GLN A N 1
ATOM 1726 C CA . GLN A 1 218 ? 16.331 3.034 -5.513 1.00 90.19 218 GLN A CA 1
ATOM 1727 C C . GLN A 1 218 ? 15.855 2.272 -6.759 1.00 90.19 218 GLN A C 1
ATOM 1729 O O . GLN A 1 218 ? 16.210 1.109 -6.968 1.00 90.19 218 GLN A O 1
ATOM 1734 N N . LEU A 1 219 ? 15.044 2.948 -7.567 1.00 86.94 219 LEU A N 1
ATOM 1735 C CA . LEU A 1 219 ? 14.668 2.574 -8.921 1.00 86.94 219 LEU A CA 1
ATOM 1736 C C . LEU A 1 219 ? 15.447 3.522 -9.836 1.00 86.94 219 LEU A C 1
ATOM 1738 O O . LEU A 1 219 ? 15.253 4.734 -9.763 1.00 86.94 219 LEU A O 1
ATOM 1742 N N . ASP A 1 220 ? 16.374 3.013 -10.645 1.00 86.75 220 ASP A N 1
ATOM 1743 C CA . ASP A 1 220 ? 17.129 3.889 -11.548 1.00 86.75 220 ASP A CA 1
ATOM 1744 C C . ASP A 1 220 ? 16.197 4.627 -12.529 1.00 86.75 220 ASP A C 1
ATOM 1746 O O . ASP A 1 220 ? 14.994 4.364 -12.634 1.00 86.75 220 ASP A O 1
ATOM 1750 N N . ASP A 1 221 ? 16.773 5.522 -13.325 1.00 87.06 221 ASP A N 1
ATOM 1751 C CA . ASP A 1 221 ? 16.030 6.387 -14.247 1.00 87.06 221 ASP A CA 1
ATOM 1752 C C . ASP A 1 221 ? 15.287 5.630 -15.363 1.00 87.06 221 ASP A C 1
ATOM 1754 O O . ASP A 1 221 ? 14.480 6.225 -16.081 1.00 87.06 221 ASP A O 1
ATOM 1758 N N . TRP A 1 222 ? 15.474 4.304 -15.469 1.00 87.88 222 TRP A N 1
ATOM 1759 C CA . TRP A 1 222 ? 14.746 3.451 -16.414 1.00 87.88 222 TRP A CA 1
ATOM 1760 C C . TRP A 1 222 ? 13.231 3.626 -16.317 1.00 87.88 222 TRP A C 1
ATOM 1762 O O . TRP A 1 222 ? 12.540 3.463 -17.322 1.00 87.88 222 TRP A O 1
ATOM 1772 N N . LEU A 1 223 ? 12.720 3.987 -15.133 1.00 88.50 223 LEU A N 1
ATOM 1773 C CA . LEU A 1 223 ? 11.296 4.193 -14.885 1.00 88.50 223 LEU A CA 1
ATOM 1774 C C . LEU A 1 223 ? 10.695 5.294 -15.764 1.00 88.50 223 LEU A C 1
ATOM 1776 O O . LEU A 1 223 ? 9.501 5.250 -16.051 1.00 88.50 223 LEU A O 1
ATOM 1780 N N . MET A 1 224 ? 11.503 6.269 -16.191 1.00 90.00 224 MET A N 1
ATOM 1781 C CA . MET A 1 224 ? 11.060 7.426 -16.977 1.00 90.00 224 MET A CA 1
ATOM 1782 C C . MET A 1 224 ? 11.524 7.415 -18.430 1.00 90.00 224 MET A C 1
ATOM 1784 O O . MET A 1 224 ? 11.162 8.339 -19.162 1.00 90.00 224 MET A O 1
ATOM 1788 N N . ASN A 1 225 ? 12.249 6.378 -18.851 1.00 90.19 225 ASN A N 1
ATOM 1789 C CA . ASN A 1 225 ? 12.621 6.184 -20.249 1.00 90.19 225 ASN A CA 1
ATOM 1790 C C . ASN A 1 225 ? 11.377 6.076 -21.147 1.00 90.19 225 ASN A C 1
ATOM 1792 O O . ASN A 1 225 ? 10.294 5.703 -20.688 1.00 90.19 225 ASN A O 1
ATOM 1796 N N . ASP A 1 226 ? 11.555 6.367 -22.438 1.00 87.19 226 ASP A N 1
ATOM 1797 C CA . ASP A 1 226 ? 10.479 6.305 -23.437 1.00 87.19 226 ASP A CA 1
ATOM 1798 C C . ASP A 1 226 ? 9.984 4.868 -23.702 1.00 87.19 226 ASP A C 1
ATOM 1800 O O . ASP A 1 226 ? 8.818 4.676 -24.036 1.00 87.19 226 ASP A O 1
ATOM 1804 N N . ASP A 1 227 ? 10.845 3.857 -23.521 1.00 87.81 227 ASP A N 1
ATOM 18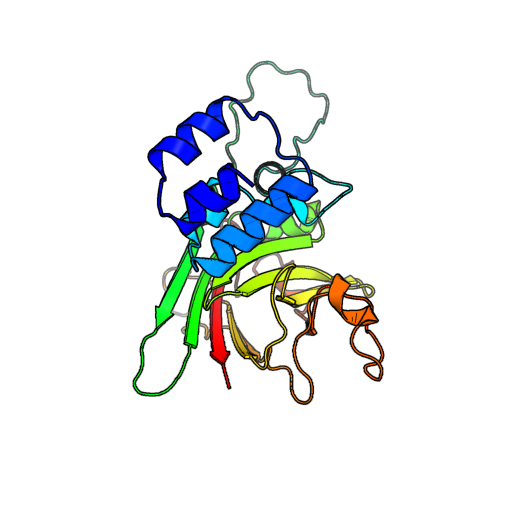05 C CA . ASP A 1 227 ? 10.506 2.422 -23.611 1.00 87.81 227 ASP A CA 1
ATOM 1806 C C . ASP A 1 227 ? 11.008 1.698 -22.344 1.00 87.81 227 ASP A C 1
ATOM 1808 O O . ASP A 1 227 ? 12.061 1.050 -22.353 1.00 87.81 227 ASP A O 1
ATOM 1812 N N . PRO A 1 228 ? 10.325 1.883 -21.200 1.00 89.88 228 PRO A N 1
ATOM 1813 C CA . PRO A 1 228 ? 10.724 1.279 -19.936 1.00 89.88 228 PRO A CA 1
ATOM 1814 C C . PRO A 1 228 ? 10.474 -0.245 -19.968 1.00 89.88 228 PRO A C 1
ATOM 1816 O O . PRO A 1 228 ? 9.418 -0.696 -20.407 1.00 89.88 228 PRO A O 1
ATOM 1819 N N . PRO A 1 229 ? 11.388 -1.079 -19.445 1.00 89.38 229 PRO A N 1
ATOM 1820 C CA . PRO A 1 229 ? 11.236 -2.539 -19.501 1.00 89.38 229 PRO A CA 1
ATOM 1821 C C . PRO A 1 229 ? 10.090 -3.107 -18.640 1.00 89.38 229 PRO A C 1
ATOM 1823 O O . PRO A 1 229 ? 9.663 -4.240 -18.857 1.00 89.38 229 PRO A O 1
ATOM 1826 N N . TYR A 1 230 ? 9.589 -2.345 -17.663 1.00 91.50 230 TYR A N 1
ATOM 1827 C CA . TYR A 1 230 ? 8.612 -2.815 -16.666 1.00 91.50 230 TYR A CA 1
ATOM 1828 C C . TYR A 1 230 ? 7.332 -1.970 -16.599 1.00 91.50 230 TYR A C 1
ATOM 1830 O O . TYR A 1 230 ? 6.588 -2.045 -15.622 1.00 91.50 230 TYR A O 1
ATOM 1838 N N . VAL A 1 231 ? 7.087 -1.132 -17.607 1.00 91.38 231 VAL A N 1
ATOM 1839 C CA . VAL A 1 231 ? 5.816 -0.417 -17.756 1.00 91.38 231 VAL A CA 1
ATOM 1840 C C . VAL A 1 231 ? 5.269 -0.750 -19.134 1.00 91.38 231 VAL A C 1
ATOM 1842 O O . VAL A 1 231 ? 5.999 -0.712 -20.124 1.00 91.38 231 VAL A O 1
ATOM 1845 N N . ASP A 1 232 ? 3.995 -1.113 -19.189 1.00 90.25 232 ASP A N 1
ATOM 1846 C CA . ASP A 1 232 ? 3.312 -1.410 -20.432 1.00 90.25 232 ASP A CA 1
ATOM 1847 C C . ASP A 1 232 ? 3.177 -0.155 -21.314 1.00 90.25 232 ASP A C 1
ATOM 1849 O O . ASP A 1 232 ? 3.297 0.983 -20.858 1.00 90.25 232 ASP A O 1
ATOM 1853 N N . CYS A 1 233 ? 2.918 -0.351 -22.609 1.00 88.06 233 CYS A N 1
ATOM 1854 C CA . CYS A 1 233 ? 2.820 0.735 -23.588 1.00 88.06 233 CYS A CA 1
ATOM 1855 C C . CYS A 1 233 ? 1.695 1.746 -23.301 1.00 88.06 233 CYS A C 1
ATOM 1857 O O . CYS A 1 233 ? 1.729 2.865 -23.804 1.00 88.06 233 CYS A O 1
ATOM 1859 N N . ASP A 1 234 ? 0.690 1.358 -22.514 1.00 87.25 234 ASP A N 1
ATOM 1860 C CA . ASP A 1 234 ? -0.380 2.233 -22.025 1.00 87.25 234 ASP A CA 1
ATOM 1861 C C . ASP A 1 234 ? 0.001 2.977 -20.727 1.00 87.25 234 ASP A C 1
ATOM 1863 O O . ASP A 1 234 ? -0.811 3.705 -20.154 1.00 87.25 234 ASP A O 1
ATOM 1867 N N . GLY A 1 235 ? 1.240 2.806 -20.260 1.00 89.25 235 GLY A N 1
ATOM 1868 C CA . GLY A 1 235 ? 1.743 3.354 -19.011 1.00 89.25 235 GLY A CA 1
ATOM 1869 C C . GLY A 1 235 ? 1.370 2.528 -17.780 1.00 89.25 235 GLY A C 1
ATOM 1870 O O . GLY A 1 235 ? 1.548 3.037 -16.675 1.00 89.25 235 GLY A O 1
ATOM 1871 N N . THR A 1 236 ? 0.839 1.310 -17.924 1.00 91.56 236 THR A N 1
ATOM 1872 C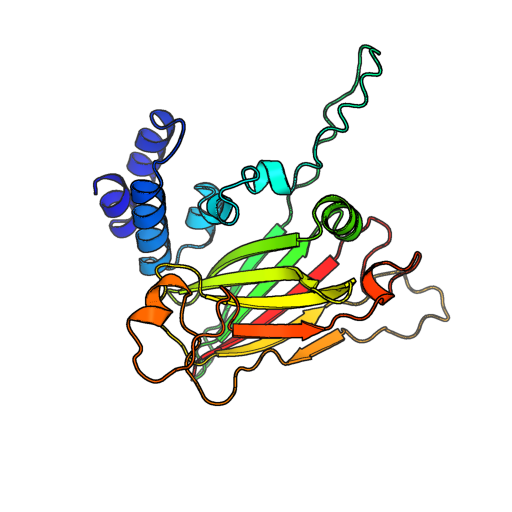 CA . THR A 1 236 ? 0.461 0.455 -16.790 1.00 91.56 236 THR A CA 1
ATOM 1873 C C . THR A 1 236 ? 1.674 -0.243 -16.171 1.00 91.56 236 THR A C 1
ATOM 1875 O O . THR A 1 236 ? 2.493 -0.825 -16.873 1.00 91.56 236 THR A O 1
ATOM 1878 N N . LEU A 1 237 ? 1.789 -0.227 -14.842 1.00 93.75 237 LEU A N 1
ATOM 1879 C CA . LEU A 1 237 ? 2.776 -1.009 -14.092 1.00 93.75 237 LEU A CA 1
ATOM 1880 C C . LEU A 1 237 ? 2.072 -2.087 -13.268 1.00 93.75 237 LEU A C 1
ATOM 1882 O O . LEU A 1 237 ? 1.159 -1.794 -12.494 1.00 93.75 237 LEU A O 1
ATOM 1886 N N . ILE A 1 238 ? 2.526 -3.335 -13.406 1.00 94.44 238 ILE A N 1
ATOM 1887 C CA . ILE A 1 238 ? 2.027 -4.469 -12.625 1.00 94.44 238 ILE A CA 1
ATOM 1888 C C . ILE A 1 238 ? 3.096 -4.888 -11.623 1.00 94.44 238 ILE A C 1
ATOM 1890 O O . ILE A 1 238 ? 4.209 -5.258 -11.998 1.00 94.44 238 ILE A O 1
ATOM 1894 N N . ALA A 1 239 ? 2.740 -4.881 -10.343 1.00 96.00 239 ALA A N 1
ATOM 1895 C CA . ALA A 1 239 ? 3.629 -5.292 -9.267 1.00 96.00 239 ALA A CA 1
ATOM 1896 C C . ALA A 1 239 ? 2.971 -6.332 -8.355 1.00 96.00 239 ALA A C 1
ATOM 1898 O O . ALA A 1 239 ? 1.759 -6.334 -8.154 1.00 96.00 239 ALA A O 1
ATOM 1899 N N . GLY A 1 240 ? 3.783 -7.224 -7.798 1.00 96.19 240 GLY A N 1
ATOM 1900 C CA . GLY A 1 240 ? 3.392 -8.191 -6.782 1.00 96.19 240 GLY A CA 1
ATOM 1901 C C . GLY A 1 240 ? 4.275 -8.042 -5.552 1.00 96.19 240 GLY A C 1
ATOM 1902 O O . GLY A 1 240 ? 5.495 -8.117 -5.659 1.00 96.19 240 GLY A O 1
ATOM 1903 N N . LEU A 1 241 ? 3.671 -7.847 -4.389 1.00 96.69 241 LEU A N 1
ATOM 1904 C CA . LEU A 1 241 ? 4.353 -7.770 -3.106 1.00 96.69 241 LEU A CA 1
ATOM 1905 C C . LEU A 1 241 ? 4.069 -9.050 -2.325 1.00 96.69 241 LEU A C 1
ATOM 1907 O O . LEU A 1 241 ? 2.915 -9.363 -2.050 1.00 96.69 241 LEU A O 1
ATOM 1911 N N . THR A 1 242 ? 5.116 -9.785 -1.973 1.00 96.38 242 THR A N 1
ATOM 1912 C CA . THR A 1 242 ? 5.033 -10.950 -1.086 1.00 96.38 242 THR A CA 1
ATOM 1913 C C . THR A 1 242 ? 5.597 -10.572 0.266 1.00 96.38 242 THR A C 1
ATOM 1915 O O . THR A 1 242 ? 6.718 -10.068 0.337 1.00 96.38 242 THR A O 1
ATOM 1918 N N . VAL A 1 243 ? 4.837 -10.832 1.323 1.00 94.94 243 VAL A N 1
ATOM 1919 C CA . VAL A 1 243 ? 5.224 -10.495 2.691 1.00 94.94 243 VAL A CA 1
ATOM 1920 C C . VAL A 1 243 ? 5.058 -11.724 3.558 1.00 94.94 243 VAL A C 1
ATOM 1922 O O . VAL A 1 243 ? 3.977 -12.305 3.592 1.00 94.94 243 VAL A O 1
ATOM 1925 N N . THR A 1 244 ? 6.114 -12.095 4.270 1.00 93.62 244 THR A N 1
ATOM 1926 C CA . THR A 1 244 ? 6.119 -13.192 5.239 1.00 93.62 244 THR A CA 1
ATOM 1927 C C . THR A 1 244 ? 6.447 -12.633 6.616 1.00 93.62 244 THR A C 1
ATOM 1929 O O . THR A 1 244 ? 7.442 -11.924 6.779 1.00 93.62 244 THR A O 1
ATOM 1932 N N . MET A 1 245 ? 5.623 -12.962 7.606 1.00 90.94 245 MET A N 1
ATOM 1933 C CA . MET A 1 245 ? 5.833 -12.572 8.998 1.00 90.94 245 MET A CA 1
ATOM 1934 C C . MET A 1 245 ? 6.672 -13.601 9.735 1.00 90.94 245 MET A C 1
ATOM 1936 O O . MET A 1 245 ? 6.466 -14.804 9.570 1.00 90.94 245 MET A O 1
ATOM 1940 N N . LYS A 1 246 ? 7.608 -13.109 10.547 1.00 82.88 246 LYS A N 1
ATOM 1941 C CA . LYS A 1 246 ? 8.379 -13.915 11.495 1.00 82.88 246 LYS A CA 1
ATOM 1942 C C . LYS A 1 246 ? 7.755 -13.906 12.881 1.00 82.88 246 LYS A C 1
ATOM 1944 O O . LYS A 1 246 ? 7.149 -12.872 13.238 1.00 82.88 246 LYS A O 1
#

pLDDT: mean 80.23, std 17.97, range [34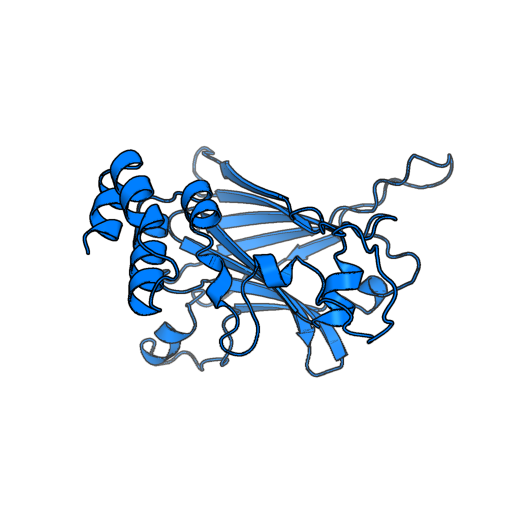.16, 96.81]

Radius of gyration: 19.43 Å; chains: 1; bounding box: 46×52×56 Å

Foldseek 3Di:
DVLLVCLQVVVVVVNVVVVVVDPDDDPVRLQSNVLSCLQVLPFVSCVVVQSFQPPDPPDGGVCCLLQDPPPPPPPPDPDDDPPRRDDKDKDKAFDDDDPWRKIKIKTKRFLQLVSCVRPQKDKDWTGDPSFIKIWMWGQDPVRFIKIFIAGAPPGAWFQKFKKKWKAFAPDPDPVPDDRDGTDIDGQGQPDDTGGAQVCPVVDPPDPDPNDRGRGMDTDGPLLNDPDRGRAYPSRIIMMMMMIIGD

Secondary structure (DSSP, 8-state):
-HHHHHHHTT-HHHHHHHHHT-SS--HHHHHHHHHHHHHTT-HHHHHHTTGGGGS-SSS--HHHHHSPP--------S------PPPPEEEEEEEE-SS-EEEEEEEEETTHHHHHHHHSEEEEEEEETTEEEEEEEEE-TTS-EEEEEEE-TTPPPB-EEEEEEEPPP-----TT---PPPEEEE----SS-B--GGGGGGSTTS---SSS-SEEEEE-GGGGSSS-TTS-TTS-EEEEEEEEE-

Organism: NCBI:txid1912939